Protein AF-A0A7J7J328-F1 (afdb_monomer)

Organism: Bugula neritina (NCBI:txid10212)

Radius of gyration: 27.62 Å; Cα contacts (8 Å, |Δi|>4): 144; chains: 1; bounding box: 45×69×71 Å

Sequence (223 aa):
MKFLGKAQKGEELPSSLQFLGHLPDVPPELMSAVKFDMSTLMAAFQLNALRSVLHVASELQTAQKKVNYETAWNNNLQGLVEAAKMYSVYLVAKFFVSALSASQWESRAKAVLTQVCEFYLVNNILDHSGTFLQNDVLNPSQASLLRTRRIELLAELRPNAVALVDAFDYPDRLLNSCLGRYDGNVYEALYEYAKSSSLNQHQVHPSFHKYVKPMRETLKSQL

Sol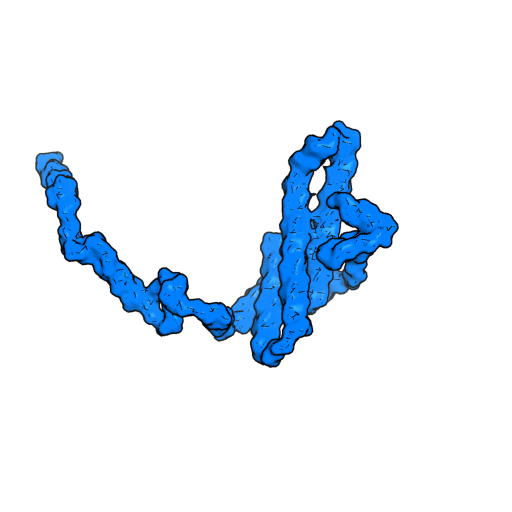vent-accessible surface area (backbone atoms only — not comparable to full-atom values): 12884 Å² total; per-residue (Å²): 108,75,66,54,60,36,24,77,69,72,48,93,58,60,86,91,50,40,63,69,61,42,82,73,88,69,61,77,47,77,81,69,58,93,65,88,48,72,68,58,53,50,49,43,37,52,50,35,22,41,43,40,45,53,50,43,50,53,52,40,58,57,35,44,76,77,38,58,64,67,60,21,48,62,77,39,42,68,49,53,51,51,22,52,49,41,40,50,53,33,50,54,52,51,51,51,57,46,53,65,68,73,48,94,60,57,72,68,61,43,53,55,52,48,52,51,49,51,42,52,52,48,48,52,49,62,79,43,35,69,57,31,42,75,56,72,58,45,52,73,70,54,54,50,52,45,52,53,48,49,55,52,46,49,62,69,43,56,83,46,51,62,62,63,59,54,71,68,70,73,51,57,82,78,65,69,40,49,83,70,34,87,85,66,62,31,68,63,41,45,50,54,55,56,57,69,36,79,75,59,77,39,101,69,53,71,61,42,71,72,51,52,48,55,52,54,52,56,57,60,76,75,110

Mean predicted aligned error: 7.47 Å

pLDDT: mean 89.17, std 10.77, range [44.94, 97.94]

Foldseek 3Di:
DVVLVCLVVVHDDDPLCVLSNDLPPQPCCLVVDPDDDLVNLLSLLSLLLNLLVVVLVVQLVVLCVPDPNVVSCVVSVVSVVVSVVSSVLSVVLVVLVVVLVVDDDDPVVSVLSVLVSLLSSLVVCLVPVVSSVVSVSDDPVVNVVSVVVNVVSCVVNVVCVLVVVCVVVDACVRVVALCPHPVNPNPVSVVVVVCPDPQNPDPDDPVCVVPVVVVVVVVVVVD

InterPro domains:
  IPR002655 Acyl-CoA oxidase, C-terminal [PF01756] (37-216)
  IPR012258 Acyl-CoA oxidase [PTHR10909] (8-215)
  IPR036250 Acyl-CoA dehydrogenase-like, C-terminal [SSF47203] (36-216)

Secondary structure (DSSP, 8-state):
-HHHHHHHTT----TTTGGGT------GGGGT-SS--HHHHHHHHHHHHHHHHHHHHHHHHHHHTTS-HHHHHHHTHHHHHHHHHHHHHHHHHHHHHHHHHHS---HHHHHHHHHHHHHHHHHHHHHTHHHHHHTTS--HHHHHHHHHHHHHHHHHHGGGHHHHHHTT---HHHH--STT-TT--HHHHHHHHHHTSGGGGSSS-HHIIIIIHHHHHHHHHT-

Structure (mmCIF, N/CA/C/O backbone):
data_AF-A0A7J7J328-F1
#
_entry.id   AF-A0A7J7J328-F1
#
loop_
_atom_site.group_PDB
_atom_site.id
_atom_site.type_symbol
_atom_site.label_atom_id
_atom_site.label_alt_id
_atom_site.label_comp_id
_atom_site.label_asym_id
_atom_site.label_entity_id
_atom_site.label_seq_id
_atom_site.pdbx_PDB_ins_code
_atom_site.Cartn_x
_atom_site.Cartn_y
_atom_site.Cartn_z
_atom_site.occupancy
_atom_site.B_iso_or_equiv
_atom_site.auth_seq_id
_atom_site.auth_comp_id
_atom_site.auth_asym_id
_atom_site.auth_atom_id
_atom_site.pdbx_PDB_model_num
ATOM 1 N N . MET A 1 1 ? -22.528 2.832 13.749 1.00 66.50 1 MET A N 1
ATOM 2 C CA . MET A 1 1 ? -23.225 3.197 15.007 1.00 66.50 1 MET A CA 1
ATOM 3 C C . MET A 1 1 ? -24.269 2.179 15.464 1.00 66.50 1 MET A C 1
ATOM 5 O O . MET A 1 1 ? -24.103 1.658 16.554 1.00 66.50 1 MET A O 1
ATOM 9 N N . LYS A 1 2 ? -25.290 1.814 14.667 1.00 76.12 2 LYS A N 1
ATOM 10 C CA . LYS A 1 2 ? -26.302 0.810 15.089 1.00 76.12 2 LYS A CA 1
ATOM 11 C C . LYS A 1 2 ? -25.691 -0.529 15.543 1.00 76.12 2 LYS A C 1
ATOM 13 O O . LYS A 1 2 ? -26.029 -1.017 16.612 1.00 76.12 2 LYS A O 1
ATOM 18 N N . PHE A 1 3 ? -24.743 -1.074 14.777 1.00 78.81 3 PHE A N 1
ATOM 19 C CA . PHE A 1 3 ? -24.048 -2.321 15.128 1.00 78.81 3 PHE A CA 1
ATOM 20 C C . PHE A 1 3 ? -23.095 -2.198 16.320 1.00 78.81 3 PHE A C 1
ATOM 22 O O . PHE A 1 3 ? -22.895 -3.179 17.016 1.00 78.81 3 PHE A O 1
ATOM 29 N N . LEU A 1 4 ? -22.568 -1.004 16.607 1.00 76.12 4 LEU A N 1
ATOM 30 C CA . LEU A 1 4 ? -21.783 -0.774 17.822 1.00 76.12 4 LEU A CA 1
ATOM 31 C C . LEU A 1 4 ? -22.676 -0.891 19.066 1.00 76.12 4 LEU A C 1
ATOM 33 O O . LEU A 1 4 ? -22.307 -1.541 20.035 1.00 76.12 4 LEU A O 1
ATOM 37 N N . GLY A 1 5 ? -23.891 -0.336 19.003 1.00 75.94 5 GLY A N 1
ATOM 38 C CA . GLY A 1 5 ? -24.879 -0.499 20.071 1.00 75.94 5 GLY A CA 1
ATOM 39 C C . GLY A 1 5 ? -25.337 -1.951 20.253 1.00 75.94 5 GLY A C 1
ATOM 40 O O . GLY A 1 5 ? -25.623 -2.353 21.372 1.00 75.94 5 GLY A O 1
ATOM 41 N N . LYS A 1 6 ? -25.375 -2.748 19.176 1.00 80.12 6 LYS A N 1
ATOM 42 C CA . LYS A 1 6 ? -25.622 -4.200 19.245 1.00 80.12 6 LYS A CA 1
ATOM 43 C C . LYS A 1 6 ? -24.445 -4.963 19.857 1.00 80.12 6 LYS A C 1
ATOM 45 O O . LYS A 1 6 ? -24.654 -5.802 20.724 1.00 80.12 6 LYS A O 1
ATOM 50 N N . ALA A 1 7 ? -23.219 -4.607 19.468 1.00 80.12 7 ALA A N 1
ATOM 51 C CA . ALA A 1 7 ? -21.987 -5.168 20.018 1.00 80.12 7 ALA A CA 1
ATOM 52 C C . ALA A 1 7 ? -21.908 -4.978 21.541 1.00 80.12 7 ALA A C 1
ATOM 54 O O . ALA A 1 7 ? -21.656 -5.925 22.275 1.00 80.12 7 ALA A O 1
ATOM 55 N N . GLN A 1 8 ? -22.210 -3.767 22.022 1.00 77.44 8 GLN A N 1
ATOM 56 C CA . GLN A 1 8 ? -22.236 -3.441 23.454 1.00 77.44 8 GLN A CA 1
ATOM 57 C C . GLN A 1 8 ? -23.297 -4.222 24.240 1.00 77.44 8 GLN A C 1
ATOM 59 O O . GLN A 1 8 ? -23.161 -4.396 25.446 1.00 77.44 8 GLN A O 1
ATOM 64 N N . LYS A 1 9 ? -24.352 -4.692 23.566 1.00 79.12 9 LYS A N 1
ATOM 65 C CA . LYS A 1 9 ? -25.407 -5.528 24.149 1.00 79.12 9 LYS A CA 1
ATOM 66 C C . LYS A 1 9 ? -25.099 -7.027 24.075 1.00 79.12 9 LYS A C 1
ATOM 68 O O . LYS A 1 9 ? -25.917 -7.818 24.531 1.00 79.12 9 LYS A O 1
ATOM 73 N N . GLY A 1 10 ? -23.957 -7.418 23.503 1.00 75.94 10 GLY A N 1
ATOM 74 C CA . GLY A 1 10 ? -23.577 -8.820 23.323 1.00 75.94 10 GLY A CA 1
ATOM 75 C C . GLY A 1 10 ? -24.383 -9.557 22.249 1.00 75.94 10 GLY A C 1
ATOM 76 O O . GLY A 1 10 ? -24.406 -10.783 22.249 1.00 75.94 10 GLY A O 1
ATOM 77 N N . GLU A 1 11 ? -25.062 -8.839 21.347 1.00 81.75 11 GLU A N 1
ATOM 78 C CA . GLU A 1 11 ? -25.775 -9.457 20.223 1.00 81.75 11 GLU A CA 1
ATOM 79 C C . GLU A 1 11 ? -24.784 -9.998 19.178 1.00 81.75 11 GLU A C 1
ATOM 81 O O . GLU A 1 11 ? -23.733 -9.398 18.934 1.00 81.75 11 GLU A O 1
ATOM 86 N N . GLU A 1 12 ? -25.140 -11.097 18.502 1.00 79.00 12 GLU A N 1
ATOM 87 C CA . GLU A 1 12 ? -24.329 -11.636 17.408 1.00 79.00 12 GLU A CA 1
ATOM 88 C C . GLU A 1 12 ? -24.196 -10.629 16.256 1.00 79.00 12 GLU A C 1
ATOM 90 O O . GLU A 1 12 ? -25.168 -10.040 15.769 1.00 79.00 12 GLU A O 1
ATOM 95 N N . LEU A 1 13 ? -22.956 -10.442 15.802 1.00 82.81 13 LEU A N 1
ATOM 96 C CA . LEU A 1 13 ? -22.614 -9.546 14.705 1.00 82.81 13 LEU A CA 1
ATOM 97 C C . LEU A 1 13 ? -22.229 -10.341 13.453 1.00 82.81 13 LEU A C 1
ATOM 99 O O . LEU A 1 13 ? -21.633 -11.417 13.566 1.00 82.81 13 LEU A O 1
ATOM 103 N N . PRO A 1 14 ? -22.470 -9.784 12.250 1.00 82.81 14 PRO A N 1
ATOM 104 C CA . PRO A 1 14 ? -21.923 -10.331 11.013 1.00 82.81 14 PRO A CA 1
ATOM 105 C C . PRO A 1 14 ? -20.405 -10.526 11.105 1.00 82.81 14 PRO A C 1
ATOM 107 O O . PRO A 1 14 ? -19.716 -9.728 11.741 1.00 82.81 14 PRO A O 1
ATOM 110 N N . SER A 1 15 ? -19.862 -11.530 10.413 1.00 78.38 15 SER A N 1
ATOM 111 C CA . SER A 1 15 ? -18.432 -11.896 10.459 1.00 78.38 15 SER A CA 1
ATOM 112 C C . SER A 1 15 ? -17.464 -10.743 10.147 1.00 78.38 15 SER A C 1
ATOM 114 O O . SER A 1 15 ? -16.348 -10.685 10.670 1.00 78.38 15 SER A O 1
ATOM 116 N N . SER A 1 16 ? -17.893 -9.787 9.322 1.00 80.56 16 SER A N 1
ATOM 117 C CA . SER A 1 16 ? -17.140 -8.575 8.989 1.00 80.56 16 SER A CA 1
ATOM 118 C C . SER A 1 16 ? -17.094 -7.547 10.129 1.00 80.56 16 SER A C 1
ATOM 120 O O . SER A 1 16 ? -16.176 -6.730 10.169 1.00 80.56 16 SER A O 1
ATOM 122 N N . LEU A 1 17 ? -18.051 -7.589 11.061 1.00 81.88 17 LEU A N 1
ATOM 123 C CA . LEU A 1 17 ? -18.224 -6.650 12.176 1.00 81.88 17 LEU A CA 1
ATOM 124 C C . LEU A 1 17 ? -17.960 -7.275 13.552 1.00 81.88 17 LEU A C 1
ATOM 126 O O . LEU A 1 17 ? -18.016 -6.562 14.550 1.00 81.88 17 LEU A O 1
ATOM 130 N N . GLN A 1 18 ? -17.625 -8.566 13.621 1.00 81.31 18 GLN A N 1
ATOM 131 C CA . GLN A 1 18 ? -17.284 -9.254 14.876 1.00 81.31 18 GLN A CA 1
ATOM 132 C C . GLN A 1 18 ? -16.159 -8.560 15.659 1.00 81.31 18 GLN A C 1
ATOM 134 O O . GLN A 1 18 ? -16.161 -8.589 16.886 1.00 81.31 18 GLN A O 1
ATOM 139 N N . PHE A 1 19 ? -15.257 -7.851 14.971 1.00 80.25 19 PHE A N 1
ATOM 140 C CA . PHE A 1 19 ? -14.194 -7.069 15.608 1.00 80.25 19 PHE A CA 1
ATOM 141 C C . PHE A 1 19 ? -14.708 -5.961 16.549 1.00 80.25 19 PHE A C 1
ATOM 143 O O . PHE A 1 19 ? -13.955 -5.496 17.394 1.00 80.25 19 PHE A O 1
ATOM 150 N N . LEU A 1 20 ? -15.973 -5.535 16.417 1.00 80.12 20 LEU A N 1
ATOM 151 C CA . LEU A 1 20 ? -16.598 -4.550 17.307 1.00 80.12 20 LEU A CA 1
ATOM 152 C C . LEU A 1 20 ? -16.981 -5.130 18.672 1.00 80.12 20 LEU A C 1
ATOM 154 O O . LEU A 1 20 ? -17.111 -4.374 19.630 1.00 80.12 20 LEU A O 1
ATOM 158 N N . GLY A 1 21 ? -17.219 -6.443 18.747 1.00 71.81 21 GLY A N 1
ATOM 159 C CA . GLY A 1 21 ? -17.659 -7.128 19.965 1.00 71.81 21 GLY A CA 1
ATOM 160 C C . GLY A 1 21 ? -16.526 -7.777 20.754 1.00 71.81 21 GLY A C 1
ATOM 161 O O 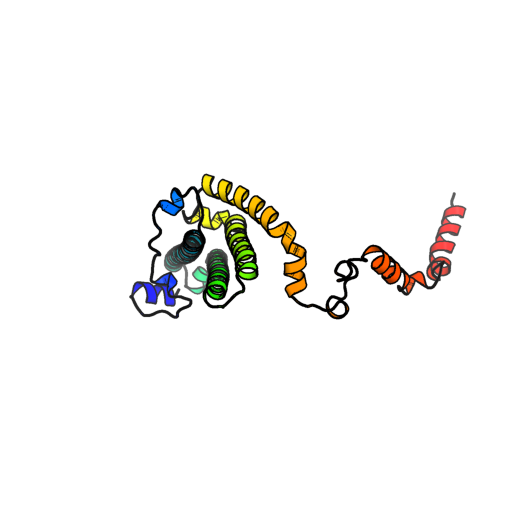. GLY A 1 21 ? -16.740 -8.200 21.886 1.00 71.81 21 GLY A O 1
ATOM 162 N N . HIS A 1 22 ? -15.331 -7.883 20.176 1.00 69.62 22 HIS A N 1
ATOM 163 C CA . HIS A 1 22 ? -14.149 -8.428 20.836 1.00 69.62 22 HIS A CA 1
ATOM 164 C C . HIS A 1 22 ? -13.028 -7.403 20.755 1.00 69.62 22 HIS A C 1
ATOM 166 O O . HIS A 1 22 ? -12.493 -7.135 19.676 1.00 69.62 22 HIS A O 1
ATOM 172 N N . LEU A 1 23 ? -12.662 -6.851 21.913 1.00 65.19 23 LEU A N 1
ATOM 173 C CA . LEU A 1 23 ? -11.341 -6.265 22.069 1.00 65.19 23 LEU A CA 1
ATOM 174 C C . LEU A 1 23 ? -10.357 -7.415 21.853 1.00 65.19 23 LEU A C 1
ATOM 176 O O . LEU A 1 23 ? -10.455 -8.405 22.580 1.00 65.19 23 LEU A O 1
ATOM 180 N N . PRO A 1 24 ? -9.478 -7.354 20.840 1.00 62.62 24 PRO A N 1
ATOM 181 C CA . PRO A 1 24 ? -8.408 -8.329 20.776 1.00 62.62 24 PRO A CA 1
ATOM 182 C C . PRO A 1 24 ? -7.664 -8.268 22.114 1.00 62.62 24 PRO A C 1
ATOM 184 O O . PRO A 1 24 ? -7.402 -7.166 22.606 1.00 62.62 24 PRO A O 1
ATOM 187 N N . ASP A 1 25 ? -7.366 -9.428 22.705 1.00 57.12 25 ASP A N 1
ATOM 188 C CA . ASP A 1 25 ? -6.366 -9.531 23.767 1.00 57.12 25 ASP A CA 1
ATOM 189 C C . ASP A 1 25 ? -5.054 -9.092 23.131 1.00 57.12 25 ASP A C 1
ATOM 191 O O . ASP A 1 25 ? -4.328 -9.883 22.535 1.00 57.12 25 ASP A O 1
ATOM 195 N N . VAL A 1 26 ? -4.818 -7.784 23.121 1.00 53.97 26 VAL A N 1
ATOM 196 C CA . VAL A 1 26 ? -3.575 -7.226 22.626 1.00 53.97 26 VAL A CA 1
ATOM 197 C C . VAL A 1 26 ? -2.605 -7.418 23.770 1.00 53.97 26 VAL A C 1
ATOM 199 O O . VAL A 1 26 ? -2.750 -6.732 24.790 1.00 53.97 26 VAL A O 1
ATOM 202 N N . PRO A 1 27 ? -1.649 -8.358 23.664 1.00 49.72 27 PRO A N 1
ATOM 203 C CA . PRO A 1 27 ? -0.622 -8.440 24.672 1.00 49.72 27 PRO A CA 1
ATOM 204 C C . PRO A 1 27 ? 0.046 -7.060 24.755 1.00 49.72 27 PRO A C 1
ATOM 206 O O . PRO A 1 27 ? 0.249 -6.404 23.723 1.00 49.72 27 PRO A O 1
ATOM 209 N N . PRO A 1 28 ? 0.429 -6.599 25.958 1.00 50.38 28 PRO A N 1
ATOM 210 C CA . PRO A 1 28 ? 1.212 -5.370 26.119 1.00 50.38 28 PRO A CA 1
ATOM 211 C C . PRO A 1 28 ? 2.509 -5.383 25.282 1.00 50.38 28 PRO A C 1
ATOM 213 O O . PRO A 1 28 ? 3.159 -4.359 25.116 1.00 50.38 28 PRO A O 1
ATOM 216 N N . GLU A 1 29 ? 2.856 -6.532 24.707 1.00 44.94 29 GLU A N 1
ATOM 217 C CA . GLU A 1 29 ? 3.982 -6.820 23.829 1.00 44.94 29 GLU A CA 1
ATOM 218 C C . GLU A 1 29 ? 3.961 -6.097 22.486 1.00 44.94 29 GLU A C 1
ATOM 220 O O . GLU A 1 29 ? 5.034 -5.887 21.926 1.00 44.94 29 GLU A O 1
ATOM 225 N N . LEU A 1 30 ? 2.817 -5.590 22.003 1.00 52.59 30 LEU A N 1
ATOM 226 C CA . LEU A 1 30 ? 2.875 -4.654 20.875 1.00 52.59 30 LEU A CA 1
ATOM 227 C C . LEU A 1 30 ? 3.706 -3.427 21.239 1.00 52.59 30 LEU A C 1
ATOM 229 O O . LEU A 1 30 ? 4.269 -2.840 20.334 1.00 52.59 30 LEU A O 1
ATOM 233 N N . MET A 1 31 ? 3.843 -3.098 22.536 1.00 48.34 31 MET A N 1
ATOM 234 C CA . MET A 1 31 ? 4.661 -2.014 23.093 1.00 48.34 31 MET A CA 1
ATOM 235 C C . MET A 1 31 ? 6.132 -2.394 23.370 1.00 48.34 31 MET A C 1
ATOM 237 O O . MET A 1 31 ? 6.938 -1.494 23.605 1.00 48.34 31 MET A O 1
ATOM 241 N N . SER A 1 32 ? 6.514 -3.679 23.314 1.00 47.44 32 SER A N 1
ATOM 242 C CA . SER A 1 32 ? 7.865 -4.160 23.677 1.00 47.44 32 SER A CA 1
ATOM 243 C C . SER A 1 32 ? 8.534 -5.097 22.660 1.00 47.44 32 SER A C 1
ATOM 245 O O . SER A 1 32 ? 9.725 -5.386 22.796 1.00 47.44 32 SER A O 1
ATOM 247 N N . ALA A 1 33 ? 7.816 -5.568 21.638 1.00 52.97 33 ALA A N 1
ATOM 248 C CA . ALA A 1 33 ? 8.337 -6.549 20.699 1.00 52.97 33 ALA A CA 1
ATOM 249 C C . ALA A 1 33 ? 9.429 -5.960 19.790 1.00 52.97 33 ALA A C 1
ATOM 251 O O . ALA A 1 33 ? 9.220 -5.007 19.040 1.00 52.97 33 ALA A O 1
ATOM 252 N N . VAL A 1 34 ? 10.602 -6.597 19.825 1.00 54.25 34 VAL A N 1
ATOM 253 C CA . VAL A 1 34 ? 11.750 -6.341 18.935 1.00 54.25 34 VAL A CA 1
ATOM 254 C C . VAL A 1 34 ? 11.484 -6.868 17.513 1.00 54.25 34 VAL A C 1
ATOM 256 O O . VAL A 1 34 ? 12.173 -6.491 16.568 1.00 54.25 34 VAL A O 1
ATOM 259 N N . LYS A 1 35 ? 10.470 -7.728 17.340 1.00 64.38 35 LYS A N 1
ATOM 260 C CA . LYS A 1 35 ? 10.116 -8.374 16.073 1.00 64.38 35 LYS A CA 1
ATOM 261 C C . LYS A 1 35 ? 8.604 -8.323 15.856 1.00 64.38 35 LYS A C 1
ATOM 263 O O . LYS A 1 35 ? 7.850 -8.759 16.718 1.00 64.38 35 LYS A O 1
ATOM 268 N N . PHE A 1 36 ? 8.177 -7.815 14.703 1.00 73.81 36 PHE A N 1
ATOM 269 C CA . PHE A 1 36 ? 6.767 -7.762 14.317 1.00 73.81 36 PHE A CA 1
ATOM 270 C C . PHE A 1 36 ? 6.400 -9.037 13.560 1.00 73.81 36 PHE A C 1
ATOM 272 O O . PHE A 1 36 ? 6.903 -9.267 12.463 1.00 73.81 36 PHE A O 1
ATOM 279 N N . ASP A 1 37 ? 5.553 -9.880 14.145 1.00 83.38 37 ASP A N 1
ATOM 280 C CA . ASP A 1 37 ? 4.963 -11.010 13.431 1.00 83.38 37 ASP A CA 1
ATOM 281 C C . ASP A 1 37 ? 3.624 -10.620 12.774 1.00 83.38 37 ASP A C 1
ATOM 283 O O . ASP A 1 37 ? 3.014 -9.589 13.077 1.00 83.38 37 ASP A O 1
ATOM 287 N N . MET A 1 38 ? 3.166 -11.450 11.834 1.00 85.81 38 MET A N 1
ATOM 288 C CA . MET A 1 38 ? 1.936 -11.203 11.073 1.00 85.81 38 MET A CA 1
ATOM 289 C C . MET A 1 38 ? 0.706 -11.084 11.989 1.00 85.81 38 MET A C 1
ATOM 291 O O . MET A 1 38 ? -0.165 -10.247 11.757 1.00 85.81 38 MET A O 1
ATOM 295 N N . SER A 1 39 ? 0.640 -11.897 13.048 1.00 86.38 39 SER A N 1
ATOM 296 C CA . SER A 1 39 ? -0.434 -11.873 14.049 1.00 86.38 39 SER A CA 1
ATOM 297 C C . SER A 1 39 ? -0.494 -10.547 14.802 1.00 86.38 39 SER A C 1
ATOM 299 O O . SER A 1 39 ? -1.573 -9.978 14.959 1.00 86.38 39 SER A O 1
ATOM 301 N N . THR A 1 40 ? 0.658 -10.025 15.210 1.00 86.69 40 THR A N 1
ATOM 302 C CA . THR A 1 40 ? 0.804 -8.766 15.939 1.00 86.69 40 THR A CA 1
ATOM 303 C C . THR A 1 40 ? 0.428 -7.588 15.051 1.00 86.69 40 THR A C 1
ATOM 305 O O . THR A 1 40 ? -0.342 -6.722 15.466 1.00 86.69 40 THR A O 1
ATOM 308 N N . LEU A 1 41 ? 0.892 -7.575 13.796 1.00 90.00 41 LEU A N 1
ATOM 309 C CA . LEU A 1 41 ? 0.492 -6.555 12.823 1.00 90.00 41 LEU A CA 1
ATOM 310 C C . LEU A 1 41 ? -1.029 -6.572 12.610 1.00 90.00 41 LEU A C 1
ATOM 312 O O . LEU A 1 41 ? -1.672 -5.526 12.677 1.00 90.00 41 LEU A O 1
ATOM 316 N N . MET A 1 42 ? -1.631 -7.750 12.435 1.00 90.75 42 MET A N 1
ATOM 317 C CA . MET A 1 42 ? -3.084 -7.877 12.285 1.00 90.75 42 MET A CA 1
ATOM 318 C C . MET A 1 42 ? -3.864 -7.418 13.521 1.00 90.75 42 MET A C 1
ATOM 320 O O . MET A 1 42 ? -4.886 -6.740 13.374 1.00 90.75 42 MET A O 1
ATOM 324 N N . ALA A 1 43 ? -3.379 -7.732 14.724 1.00 88.00 43 ALA A N 1
ATOM 325 C CA . ALA A 1 43 ? -3.967 -7.249 15.969 1.00 88.00 43 ALA A CA 1
ATOM 326 C C . ALA A 1 43 ? -3.908 -5.715 16.061 1.00 88.00 43 ALA A C 1
ATOM 328 O O . ALA A 1 43 ? -4.901 -5.093 16.445 1.00 88.00 43 ALA A O 1
ATOM 329 N N . ALA A 1 44 ? -2.806 -5.090 15.626 1.00 89.62 44 ALA A N 1
ATOM 330 C CA . ALA A 1 44 ? -2.697 -3.633 15.549 1.00 89.62 44 ALA A CA 1
ATOM 331 C C . ALA A 1 44 ? -3.735 -3.022 14.593 1.00 89.62 44 ALA A C 1
ATOM 333 O O . ALA A 1 44 ? -4.398 -2.052 14.960 1.00 89.62 44 ALA A O 1
ATOM 334 N N . PHE A 1 45 ? -3.942 -3.593 13.399 1.00 92.25 45 PHE A N 1
ATOM 335 C CA . PHE A 1 45 ? -4.991 -3.120 12.481 1.00 92.25 45 PHE A CA 1
ATOM 336 C C . PHE A 1 45 ? -6.389 -3.234 13.091 1.00 92.25 45 PHE A C 1
ATOM 338 O O . PHE A 1 45 ? -7.181 -2.294 12.993 1.00 92.25 45 PHE A O 1
ATOM 345 N N . GLN A 1 46 ? -6.691 -4.366 13.732 1.00 90.94 46 GLN A N 1
ATOM 346 C CA . GLN A 1 46 ? -7.982 -4.579 14.382 1.00 90.94 46 GLN A CA 1
ATOM 347 C C . GLN A 1 46 ? -8.212 -3.568 15.509 1.00 90.94 46 GLN A C 1
ATOM 349 O O . GLN A 1 46 ? -9.276 -2.950 15.575 1.00 90.94 46 GLN A O 1
ATOM 354 N N . LEU A 1 47 ? -7.212 -3.381 16.375 1.00 90.19 47 LEU A N 1
ATOM 355 C CA . LEU A 1 47 ? -7.287 -2.450 17.493 1.00 90.19 47 LEU A CA 1
ATOM 356 C C . LEU A 1 47 ? -7.420 -1.003 17.005 1.00 90.19 47 LEU A C 1
ATOM 358 O O . LEU A 1 47 ? -8.243 -0.264 17.540 1.00 90.19 47 LEU A O 1
ATOM 362 N N . ASN A 1 48 ? -6.675 -0.615 15.966 1.00 92.19 48 ASN A N 1
ATOM 363 C CA . ASN A 1 48 ? -6.762 0.718 15.373 1.00 92.19 48 ASN A CA 1
ATOM 364 C C . ASN A 1 48 ? -8.158 0.983 14.793 1.00 92.19 48 ASN A C 1
ATOM 366 O O . ASN A 1 48 ? -8.787 1.980 15.134 1.00 92.19 48 ASN A O 1
ATOM 370 N N . ALA A 1 49 ? -8.691 0.060 13.985 1.00 93.38 49 ALA A N 1
ATOM 371 C CA . ALA A 1 49 ? -10.033 0.192 13.423 1.00 93.38 49 ALA A CA 1
ATOM 372 C C . ALA A 1 49 ? -11.112 0.270 14.518 1.00 93.38 49 ALA A C 1
ATOM 374 O O . ALA A 1 4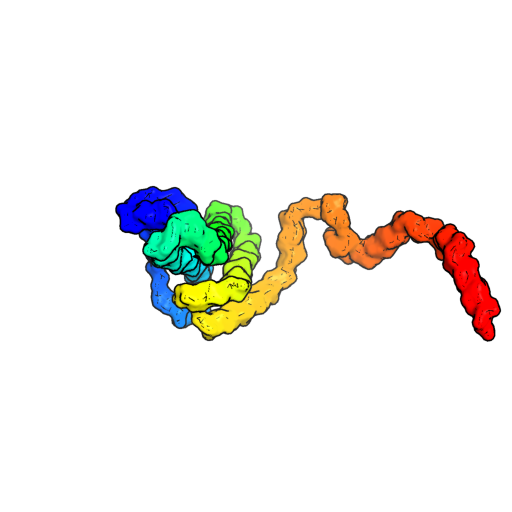9 ? -12.024 1.095 14.436 1.00 93.38 49 ALA A O 1
ATOM 375 N N . LEU A 1 50 ? -10.997 -0.554 15.564 1.00 91.69 50 LEU A N 1
ATOM 376 C CA . LEU A 1 50 ? -11.915 -0.540 16.700 1.00 91.69 50 LEU A CA 1
ATOM 377 C C . LEU A 1 50 ? -11.861 0.792 17.457 1.00 91.69 50 LEU A C 1
ATOM 379 O O . LEU A 1 50 ? -12.903 1.414 17.672 1.00 91.69 50 LEU A O 1
ATOM 383 N N . ARG A 1 51 ? -10.661 1.252 17.831 1.00 90.88 51 ARG A N 1
ATOM 384 C CA . ARG A 1 51 ? -10.466 2.511 18.565 1.00 90.88 51 ARG A CA 1
ATOM 385 C C . ARG A 1 51 ? -10.924 3.718 17.747 1.00 90.88 51 ARG A C 1
ATOM 387 O O . ARG A 1 51 ? -11.639 4.549 18.296 1.00 90.88 51 ARG A O 1
ATOM 394 N N . SER A 1 52 ? -10.670 3.756 16.436 1.00 93.00 52 SER A N 1
ATOM 395 C CA . SER A 1 52 ? -11.202 4.805 15.551 1.00 93.00 52 SER A CA 1
ATOM 396 C C . SER A 1 52 ? -12.733 4.844 15.536 1.00 93.00 52 SER A C 1
ATOM 398 O O . SER A 1 52 ? -13.325 5.920 15.616 1.00 93.00 52 SER A O 1
ATOM 400 N N . VAL A 1 53 ? -13.402 3.686 15.474 1.00 92.88 53 VAL A N 1
ATOM 401 C CA . VAL A 1 53 ? -14.874 3.630 15.518 1.00 92.88 53 VAL A CA 1
ATOM 402 C C . VAL A 1 53 ? -15.406 4.075 16.881 1.00 92.88 53 VAL A C 1
ATOM 404 O O . VAL A 1 53 ? -16.382 4.821 16.932 1.00 92.88 53 VAL A O 1
ATOM 407 N N . LEU A 1 54 ? -14.779 3.643 17.979 1.00 90.94 54 LEU A N 1
ATOM 408 C CA . LEU A 1 54 ? -15.165 4.027 19.341 1.00 90.94 54 LEU A CA 1
ATOM 409 C C . LEU A 1 54 ? -14.957 5.523 19.605 1.00 90.94 54 LEU A C 1
ATOM 411 O O . LEU A 1 54 ? -15.816 6.162 20.213 1.00 90.94 54 LEU A O 1
ATOM 415 N N . HIS A 1 55 ? -13.854 6.084 19.115 1.00 91.44 55 HIS A N 1
ATOM 416 C CA . HIS A 1 55 ? -13.537 7.499 19.249 1.00 91.44 55 HIS A CA 1
ATOM 417 C C . HIS A 1 55 ? -14.624 8.361 18.601 1.00 91.44 55 HIS A C 1
ATOM 419 O O . HIS A 1 55 ? -15.315 9.110 19.291 1.00 91.44 55 HIS A O 1
ATOM 425 N N . VAL A 1 56 ? -14.891 8.147 17.312 1.00 93.69 56 VAL A N 1
ATOM 426 C CA . VAL A 1 56 ? -15.910 8.902 16.565 1.00 93.69 56 VAL A CA 1
ATOM 427 C C . VAL A 1 56 ? -17.314 8.651 17.118 1.00 93.69 56 VAL A C 1
ATOM 429 O O . VAL A 1 56 ? -18.168 9.538 17.122 1.00 93.69 56 VAL A O 1
ATOM 432 N N . ALA A 1 57 ? -17.571 7.447 17.635 1.00 92.00 57 ALA A N 1
ATOM 433 C CA . ALA A 1 57 ? -18.822 7.141 18.311 1.00 92.00 57 ALA A CA 1
ATOM 434 C C . ALA A 1 57 ? -19.054 8.019 19.550 1.00 92.00 57 ALA A C 1
ATOM 436 O O . ALA A 1 57 ? -20.169 8.508 19.753 1.00 92.00 57 ALA A O 1
ATOM 437 N N . SER A 1 58 ? -18.006 8.236 20.349 1.00 91.62 58 SER A N 1
ATOM 438 C CA . SER A 1 58 ? -18.051 9.081 21.545 1.00 91.62 58 SER A CA 1
ATOM 439 C C . SER A 1 58 ? -18.235 10.567 21.206 1.00 91.62 58 SER A C 1
ATOM 441 O O . SER A 1 58 ? -19.035 11.261 21.848 1.00 91.62 58 SER A O 1
ATOM 443 N N . GLU A 1 59 ? -17.575 11.043 20.146 1.00 92.25 59 GLU A N 1
ATOM 444 C CA . GLU A 1 59 ? -17.715 12.416 19.654 1.00 92.25 59 GLU A CA 1
ATOM 445 C C . GLU A 1 59 ? -19.134 12.671 19.146 1.00 92.25 59 GLU A C 1
ATOM 447 O O . GLU A 1 59 ? -19.786 13.638 19.553 1.00 92.25 59 GLU A O 1
ATOM 452 N N . LEU A 1 60 ? -19.671 11.741 18.349 1.00 92.81 60 LEU A N 1
ATOM 453 C CA . LEU A 1 60 ? -21.030 11.829 17.832 1.00 92.81 60 LEU A CA 1
ATOM 454 C C . LEU A 1 60 ? -22.068 11.823 18.963 1.00 92.81 60 LEU A C 1
ATOM 456 O O . LEU A 1 60 ? -23.012 12.614 18.933 1.00 92.81 60 LEU A O 1
ATOM 460 N N . GLN A 1 61 ? -21.895 10.975 19.983 1.00 90.81 61 GLN A N 1
ATOM 461 C CA . GLN A 1 61 ? -22.786 10.943 21.147 1.00 90.81 61 GLN A CA 1
ATOM 462 C C . GLN A 1 61 ? -22.749 12.265 21.927 1.00 90.81 61 GLN A C 1
ATOM 464 O O . GLN A 1 61 ? -23.776 12.728 22.425 1.00 90.81 61 GLN A O 1
ATOM 469 N N . THR A 1 62 ? -21.579 12.896 22.021 1.00 92.88 62 THR A N 1
ATOM 470 C CA . THR A 1 62 ? -21.421 14.200 22.675 1.00 92.88 62 THR A CA 1
ATOM 471 C C . THR A 1 62 ? -22.053 15.321 21.851 1.00 92.88 62 THR A C 1
ATOM 473 O O . THR A 1 62 ? -22.728 16.187 22.409 1.00 92.88 62 THR A O 1
ATOM 476 N N . ALA A 1 63 ? -21.902 15.291 20.526 1.00 92.00 63 ALA A N 1
ATOM 477 C CA . ALA A 1 63 ? -22.501 16.265 19.618 1.00 92.00 63 ALA A CA 1
ATOM 478 C C . ALA A 1 63 ? -24.039 16.193 19.616 1.00 92.00 63 ALA A C 1
ATOM 480 O O . ALA A 1 63 ? -24.700 17.231 19.653 1.00 92.00 63 ALA A O 1
ATOM 481 N N . GLN A 1 64 ? -24.614 14.987 19.670 1.00 91.50 64 GLN A N 1
ATOM 482 C CA . GLN A 1 64 ? -26.068 14.773 19.733 1.00 91.50 64 GLN A CA 1
ATOM 483 C C . GLN A 1 64 ? -26.732 15.354 20.990 1.00 91.50 64 GLN A C 1
ATOM 485 O O . GLN A 1 64 ? -27.934 15.598 20.987 1.00 91.50 64 GLN A O 1
ATOM 490 N N . LYS A 1 65 ? -25.972 15.607 22.065 1.00 93.50 65 LYS A N 1
ATOM 491 C CA . LYS A 1 65 ? -26.494 16.304 23.254 1.00 93.50 65 LYS A CA 1
ATOM 492 C C . LYS A 1 65 ? -26.713 17.801 23.013 1.00 93.50 65 LYS A C 1
ATOM 494 O O . LYS A 1 65 ? -27.422 18.431 23.788 1.00 93.50 65 LYS A O 1
ATOM 499 N N . LYS A 1 66 ? -26.068 18.378 21.992 1.00 93.12 66 LYS A N 1
ATOM 500 C CA . LYS A 1 66 ? -26.065 19.825 21.713 1.00 93.12 66 LYS A CA 1
ATOM 501 C C . LYS A 1 66 ? -26.896 20.196 20.490 1.00 93.12 66 LYS A C 1
ATOM 503 O O . LYS A 1 66 ? -27.491 21.267 20.466 1.00 93.12 66 LYS A O 1
ATOM 508 N N . VAL A 1 67 ? -26.904 19.342 19.469 1.00 94.75 67 VAL A N 1
ATOM 509 C CA . VAL A 1 67 ? -27.593 19.580 18.195 1.00 94.75 67 VAL A CA 1
ATOM 510 C C . VAL A 1 67 ? -28.386 18.346 17.771 1.00 94.75 67 VAL A C 1
ATOM 512 O O . VAL A 1 67 ? -28.179 17.253 18.295 1.00 94.75 67 VAL A O 1
ATOM 515 N N . ASN A 1 68 ? -29.298 18.514 16.810 1.00 94.06 68 ASN A N 1
ATOM 516 C CA . ASN A 1 68 ? -30.059 17.393 16.259 1.00 94.06 68 ASN A CA 1
ATOM 517 C C . ASN A 1 68 ? -29.140 16.343 15.594 1.00 94.06 68 ASN A C 1
ATOM 519 O O . ASN A 1 68 ? -27.978 16.606 15.274 1.00 94.06 68 ASN A O 1
ATOM 523 N N . TYR A 1 69 ? -29.675 15.138 15.380 1.00 90.12 69 TYR A N 1
ATOM 524 C CA . TYR A 1 69 ? -28.912 14.001 14.856 1.00 90.12 69 TYR A CA 1
ATOM 525 C C . TYR A 1 69 ? -28.205 14.305 13.528 1.00 90.12 69 TYR A C 1
ATOM 527 O O . TYR A 1 69 ? -27.025 13.998 13.385 1.00 90.12 69 TYR A O 1
ATOM 535 N N . GLU A 1 70 ? -28.905 14.923 12.577 1.00 92.94 70 GLU A N 1
ATOM 536 C CA . GLU A 1 70 ? -28.380 15.195 11.235 1.00 92.94 70 GLU A CA 1
ATOM 537 C C . GLU A 1 70 ? -27.234 16.209 11.262 1.00 92.94 70 GLU A C 1
ATOM 539 O O . GLU A 1 70 ? -26.197 15.992 10.637 1.00 92.94 70 GLU A O 1
ATOM 544 N N . THR A 1 71 ? -27.365 17.277 12.053 1.00 93.81 71 THR A N 1
ATOM 545 C CA . THR A 1 71 ? -26.294 18.271 12.206 1.00 93.81 71 THR A CA 1
ATOM 546 C C . THR A 1 71 ? -25.108 17.675 12.959 1.00 93.81 71 THR A C 1
ATOM 548 O O . THR A 1 71 ? -23.967 17.883 12.559 1.00 93.81 71 THR A O 1
ATOM 551 N N . ALA A 1 72 ? -25.351 16.882 14.012 1.00 93.31 72 ALA A N 1
ATOM 552 C CA . ALA A 1 72 ? -24.286 16.172 14.720 1.00 93.31 72 ALA A CA 1
ATOM 553 C C . ALA A 1 72 ? -23.527 15.233 13.775 1.00 93.31 72 ALA A C 1
ATOM 555 O O . ALA A 1 72 ? -22.299 15.210 13.792 1.00 93.31 72 ALA A O 1
ATOM 556 N N . TRP A 1 73 ? -24.247 14.490 12.933 1.00 93.31 73 TRP A N 1
ATOM 557 C CA . TRP A 1 73 ? -23.657 13.607 11.934 1.00 93.31 73 TRP A CA 1
ATOM 558 C C . TRP A 1 73 ? -22.792 14.384 10.942 1.00 93.31 73 TRP A C 1
ATOM 560 O O . TRP A 1 73 ? -21.620 14.053 10.774 1.00 93.31 73 TRP A O 1
ATOM 570 N N . ASN A 1 74 ? -23.336 15.457 10.362 1.00 94.56 74 ASN A N 1
ATOM 571 C CA . ASN A 1 74 ? -22.636 16.298 9.392 1.00 94.56 74 ASN A CA 1
ATOM 572 C C . ASN A 1 74 ? -21.366 16.932 9.975 1.00 94.56 74 ASN A C 1
ATOM 574 O O . ASN A 1 74 ? -20.315 16.900 9.340 1.00 94.56 74 ASN A O 1
ATOM 578 N N . ASN A 1 75 ? -21.428 17.421 11.214 1.00 93.25 75 ASN A N 1
ATOM 579 C CA . ASN A 1 75 ? -20.277 18.017 11.894 1.00 93.25 75 ASN A CA 1
ATOM 580 C C . ASN A 1 75 ? -19.158 17.005 12.195 1.00 93.25 75 ASN A C 1
ATOM 582 O O . ASN A 1 75 ? -18.008 17.403 12.340 1.00 93.25 75 ASN A O 1
ATOM 586 N N . ASN A 1 76 ? -19.478 15.709 12.282 1.00 94.31 76 ASN A N 1
ATOM 587 C CA . ASN A 1 76 ? -18.518 14.638 12.569 1.00 94.31 76 ASN A CA 1
ATOM 588 C C . ASN A 1 76 ? -18.162 13.809 11.318 1.00 94.31 76 ASN A C 1
ATOM 590 O O . ASN A 1 76 ? -17.538 12.752 11.436 1.00 94.31 76 ASN A O 1
ATOM 594 N N . LEU A 1 77 ? -18.536 14.261 10.112 1.00 94.81 77 LEU A N 1
ATOM 595 C CA . LEU A 1 77 ? -18.303 13.514 8.868 1.00 94.81 77 LEU A CA 1
ATOM 596 C C . LEU A 1 77 ? -16.832 13.176 8.641 1.00 94.81 77 LEU A C 1
ATOM 598 O O . LE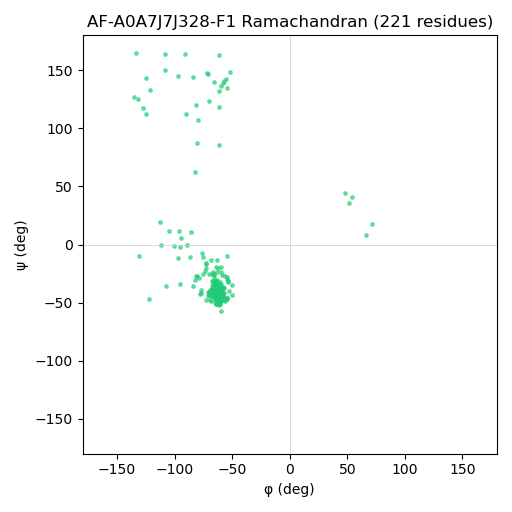U A 1 77 ? -16.532 12.078 8.185 1.00 94.81 77 LEU A O 1
ATOM 602 N N . GLN A 1 78 ? -15.917 14.081 8.988 1.00 94.69 78 GLN A N 1
ATOM 603 C CA . GLN A 1 78 ? -14.486 13.836 8.832 1.00 94.69 78 GLN A CA 1
ATOM 604 C C . GLN A 1 78 ? -14.025 12.623 9.655 1.00 94.69 78 GLN A C 1
ATOM 606 O O . GLN A 1 78 ? -13.396 11.720 9.108 1.00 94.69 78 GLN A O 1
ATOM 611 N N . GLY A 1 79 ? -14.398 12.560 10.939 1.00 93.56 79 GLY A N 1
ATOM 612 C CA . GLY A 1 79 ? -14.096 11.412 11.795 1.00 93.56 79 GLY A CA 1
ATOM 613 C C . GLY A 1 79 ? -14.765 10.133 11.290 1.00 93.56 79 GLY A C 1
ATOM 614 O O . GLY A 1 79 ? -14.130 9.084 11.209 1.00 93.56 79 GLY A O 1
ATOM 615 N N . LEU A 1 80 ? -16.028 10.218 10.861 1.00 94.31 80 LEU A N 1
ATOM 616 C CA . LEU A 1 80 ? -16.762 9.074 10.309 1.00 94.31 80 LEU A CA 1
ATOM 617 C C . LEU A 1 80 ? -16.086 8.492 9.059 1.00 94.31 80 LEU A C 1
ATOM 619 O O . LEU A 1 80 ? -15.988 7.271 8.933 1.00 94.31 80 LEU A O 1
ATOM 623 N N . VAL A 1 81 ? -15.604 9.351 8.158 1.00 96.06 81 VAL A N 1
ATOM 624 C CA . VAL A 1 81 ? -14.862 8.944 6.957 1.00 96.06 81 VAL A CA 1
ATOM 625 C C . VAL A 1 81 ? -13.526 8.307 7.335 1.00 96.06 81 VAL A C 1
ATOM 627 O O . VAL A 1 81 ? -13.187 7.258 6.790 1.00 96.06 81 VAL A O 1
ATOM 630 N N . GLU A 1 82 ? -12.801 8.873 8.301 1.00 94.38 82 GLU A N 1
ATOM 631 C CA . GLU A 1 82 ? -11.527 8.311 8.756 1.00 94.38 82 GLU A CA 1
ATOM 632 C C . GLU A 1 82 ? -11.712 6.930 9.406 1.00 94.38 82 GLU A C 1
ATOM 634 O O . GLU A 1 82 ? -11.011 5.978 9.064 1.00 94.38 82 GLU A O 1
ATOM 639 N N . ALA A 1 83 ? -12.719 6.764 10.269 1.00 94.12 83 ALA A N 1
ATOM 640 C CA . ALA A 1 83 ? -13.048 5.468 10.860 1.00 94.12 83 ALA A CA 1
ATOM 641 C C . ALA A 1 83 ? -13.466 4.435 9.796 1.00 94.12 83 ALA A C 1
ATOM 643 O O . ALA A 1 83 ? -13.054 3.274 9.863 1.00 94.12 83 ALA A O 1
ATOM 644 N N . ALA A 1 84 ? -14.238 4.847 8.784 1.00 94.94 84 ALA A N 1
ATOM 645 C CA . ALA A 1 84 ? -14.599 3.983 7.660 1.00 94.94 84 ALA A CA 1
ATOM 646 C C . ALA A 1 84 ? -13.371 3.566 6.834 1.00 94.94 84 ALA A C 1
ATOM 648 O O . ALA A 1 84 ? -13.265 2.407 6.418 1.00 94.94 84 ALA A O 1
ATOM 649 N N . LYS A 1 85 ? -12.414 4.479 6.638 1.00 95.50 85 LYS A N 1
ATOM 650 C CA . LYS A 1 85 ? -11.144 4.200 5.965 1.00 95.50 85 LYS A CA 1
ATOM 651 C C . LYS A 1 85 ? -10.305 3.199 6.758 1.00 95.50 85 LYS A C 1
ATOM 653 O O . LYS A 1 85 ? -9.894 2.193 6.186 1.00 95.50 85 LYS A O 1
ATOM 658 N N . MET A 1 86 ? -10.114 3.409 8.063 1.00 94.12 86 MET A N 1
ATOM 659 C CA . MET A 1 86 ? -9.346 2.486 8.914 1.00 94.12 86 MET A CA 1
ATOM 660 C C . MET A 1 86 ? -9.960 1.084 8.942 1.00 94.12 86 MET A C 1
ATOM 662 O O . MET A 1 86 ? -9.244 0.089 8.834 1.00 94.12 86 MET A O 1
ATOM 666 N N . TYR A 1 87 ? -11.291 0.995 8.998 1.00 93.94 87 TYR A N 1
ATOM 667 C CA . TYR A 1 87 ? -11.993 -0.279 8.878 1.00 93.94 87 TYR A CA 1
ATOM 668 C C . TYR A 1 87 ? -11.772 -0.951 7.514 1.00 93.94 87 TYR A C 1
ATOM 670 O O . TYR A 1 87 ? -11.517 -2.153 7.453 1.00 93.94 87 TYR A O 1
ATOM 678 N N . SER A 1 88 ? -11.824 -0.184 6.422 1.00 94.94 88 SER A N 1
ATOM 679 C CA . SER A 1 88 ? -11.605 -0.707 5.068 1.00 94.94 88 SER A CA 1
ATOM 680 C C . SER A 1 88 ? -10.190 -1.262 4.896 1.00 94.94 88 SER A C 1
ATOM 682 O O . SER A 1 88 ? -10.022 -2.357 4.366 1.00 94.94 88 SER A O 1
ATOM 684 N N . VAL A 1 89 ? -9.175 -0.554 5.401 1.00 94.44 89 VAL A N 1
ATOM 685 C CA . VAL A 1 89 ? -7.782 -1.024 5.372 1.00 94.44 89 VAL A CA 1
ATOM 686 C C . VAL A 1 89 ? -7.619 -2.304 6.203 1.00 94.44 89 VAL A C 1
ATOM 688 O O . VAL A 1 89 ? -7.019 -3.268 5.727 1.00 94.44 89 VAL A O 1
ATOM 691 N N . TYR A 1 90 ? -8.215 -2.368 7.400 1.00 94.44 90 TYR A N 1
ATOM 692 C CA . TYR A 1 90 ? -8.240 -3.595 8.206 1.00 94.44 90 TYR A CA 1
ATOM 693 C C . TYR A 1 90 ? -8.891 -4.772 7.463 1.00 94.44 90 TYR A C 1
ATOM 695 O O . TYR A 1 90 ? -8.377 -5.889 7.515 1.00 94.44 90 TYR A O 1
ATOM 703 N N . LEU A 1 91 ? -10.001 -4.545 6.753 1.00 94.25 91 LEU A N 1
ATOM 704 C CA . LEU A 1 91 ? -10.661 -5.598 5.982 1.00 94.25 91 LEU A CA 1
ATOM 705 C C . LEU A 1 91 ? -9.761 -6.160 4.881 1.00 94.25 91 LEU A C 1
ATOM 707 O O . LEU A 1 91 ? -9.662 -7.380 4.755 1.00 94.25 91 LEU A O 1
ATOM 711 N N . VAL A 1 92 ? -9.089 -5.299 4.111 1.00 95.69 92 VAL A N 1
ATOM 712 C CA . VAL A 1 92 ? -8.161 -5.751 3.062 1.00 95.69 92 VAL A CA 1
ATOM 713 C C . VAL A 1 92 ? -7.015 -6.556 3.676 1.00 95.69 92 VAL A C 1
ATOM 715 O O . VAL A 1 92 ? -6.735 -7.659 3.209 1.00 95.69 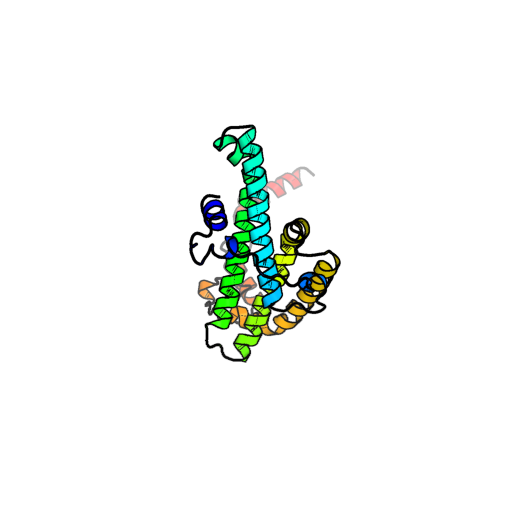92 VAL A O 1
ATOM 718 N N . ALA A 1 93 ? -6.425 -6.070 4.772 1.00 94.88 93 ALA A N 1
ATOM 719 C CA . ALA A 1 93 ? -5.399 -6.788 5.527 1.00 94.88 93 ALA A CA 1
ATOM 720 C C . ALA A 1 93 ? -5.882 -8.177 5.991 1.00 94.88 93 ALA A C 1
ATOM 722 O O . ALA A 1 93 ? -5.224 -9.190 5.746 1.00 94.88 93 ALA A O 1
ATOM 723 N N . LYS A 1 94 ? -7.079 -8.246 6.591 1.00 93.81 94 LYS A N 1
ATOM 724 C CA . LYS A 1 94 ? -7.701 -9.494 7.058 1.00 93.81 94 LYS A CA 1
ATOM 725 C C . LYS A 1 94 ? -7.902 -10.482 5.915 1.00 93.81 94 LYS A C 1
ATOM 727 O O . LYS A 1 94 ? -7.581 -11.662 6.074 1.00 93.81 94 LYS A O 1
ATOM 732 N N . PHE A 1 95 ? -8.430 -10.032 4.779 1.00 94.44 95 PHE A N 1
ATOM 733 C CA . PHE A 1 95 ? -8.657 -10.907 3.631 1.00 94.44 95 PHE A CA 1
ATOM 734 C C . PHE A 1 95 ? -7.355 -11.387 3.004 1.00 94.44 95 PHE A C 1
ATOM 736 O O . PHE A 1 95 ? -7.272 -12.561 2.652 1.00 94.44 95 PHE A O 1
ATOM 743 N N . PHE A 1 96 ? -6.328 -10.540 2.933 1.00 94.94 96 PHE A N 1
ATOM 744 C CA . PHE A 1 96 ? -5.024 -10.940 2.414 1.00 94.94 96 PHE A CA 1
ATOM 745 C C . PHE A 1 96 ? -4.411 -12.057 3.277 1.00 94.94 96 PHE A C 1
ATOM 747 O O . PHE A 1 96 ? -4.115 -13.143 2.774 1.00 94.94 96 PHE A O 1
ATOM 754 N N . VAL A 1 97 ? -4.331 -11.862 4.598 1.00 93.44 97 VAL A N 1
ATOM 755 C CA . VAL A 1 97 ? -3.809 -12.888 5.521 1.00 93.44 97 VAL A CA 1
ATOM 756 C C . VAL A 1 97 ? -4.646 -14.174 5.474 1.00 93.44 97 VAL A C 1
ATOM 758 O O . VAL A 1 97 ? -4.101 -15.283 5.483 1.00 93.44 97 VAL A O 1
ATOM 761 N N . SER A 1 98 ? -5.971 -14.044 5.357 1.00 92.94 98 SER A N 1
ATOM 762 C CA . SER A 1 98 ? -6.874 -15.195 5.233 1.00 92.94 98 SER A CA 1
ATOM 763 C C . SER A 1 98 ? -6.644 -15.967 3.931 1.00 92.94 98 SER A C 1
ATOM 765 O O . SER A 1 98 ? -6.571 -17.192 3.960 1.00 92.94 98 SER A O 1
ATOM 767 N N . ALA A 1 99 ? -6.464 -15.281 2.799 1.00 93.25 99 ALA A N 1
ATOM 768 C CA . ALA A 1 99 ? -6.204 -15.902 1.499 1.00 93.25 99 ALA A CA 1
ATOM 769 C C . ALA A 1 99 ? -4.857 -16.651 1.464 1.00 93.25 99 ALA A C 1
ATOM 771 O O . ALA A 1 99 ? -4.757 -17.737 0.881 1.00 93.25 99 ALA A O 1
ATOM 772 N N . LEU A 1 100 ? -3.834 -16.119 2.143 1.00 92.50 100 LEU A N 1
ATOM 773 C CA . LEU A 1 100 ? -2.543 -16.798 2.317 1.00 92.50 100 LEU A CA 1
ATOM 774 C C . LEU A 1 100 ? -2.641 -18.065 3.170 1.00 92.50 100 LEU A C 1
ATOM 776 O O . LEU A 1 100 ? -1.894 -19.021 2.948 1.00 92.50 100 LEU A O 1
ATOM 780 N N . SER A 1 101 ? -3.557 -18.070 4.137 1.00 88.81 101 SER A N 1
ATOM 781 C CA . SER A 1 101 ? -3.764 -19.193 5.055 1.00 88.81 101 SER A CA 1
ATOM 782 C C . SER A 1 101 ? -4.668 -20.279 4.466 1.00 88.81 101 SER A C 1
ATOM 784 O O . SER A 1 101 ? -4.432 -21.458 4.707 1.00 88.81 101 SER A O 1
ATOM 786 N N . ALA A 1 102 ? -5.685 -19.893 3.689 1.00 85.69 102 ALA A N 1
ATOM 787 C CA . ALA A 1 102 ? -6.700 -20.802 3.157 1.00 85.69 102 ALA A CA 1
ATOM 788 C C . ALA A 1 102 ? -6.258 -21.569 1.900 1.00 85.69 102 ALA A C 1
ATOM 790 O O . ALA A 1 102 ? -6.769 -22.657 1.641 1.00 85.69 102 ALA A O 1
ATOM 791 N N . SER A 1 103 ? -5.333 -21.019 1.109 1.00 80.19 103 SER A N 1
ATOM 792 C CA . SER A 1 103 ? -4.973 -21.606 -0.187 1.00 80.19 103 SER A CA 1
ATOM 793 C C . SER A 1 103 ? -3.725 -22.487 -0.097 1.00 80.19 103 SER A C 1
ATOM 795 O O . SER A 1 103 ? -2.773 -22.194 0.634 1.00 80.19 103 SER A O 1
ATOM 797 N N . GLN A 1 104 ? -3.709 -23.567 -0.881 1.00 86.56 104 GLN A N 1
ATOM 798 C CA . GLN A 1 104 ? -2.531 -24.417 -1.044 1.00 86.56 104 GLN A CA 1
ATOM 799 C C . GLN A 1 104 ? -1.566 -23.774 -2.043 1.00 86.56 104 GLN A C 1
ATOM 801 O O . GLN A 1 104 ? -1.624 -24.012 -3.244 1.00 86.56 104 GLN A O 1
ATOM 806 N N . TRP A 1 105 ? -0.698 -22.913 -1.528 1.00 89.75 105 TRP A N 1
ATOM 807 C CA . TRP A 1 105 ? 0.363 -22.275 -2.301 1.00 89.75 105 TRP A CA 1
ATOM 808 C C . TRP A 1 105 ? 1.596 -23.181 -2.399 1.00 89.75 105 TRP A C 1
ATOM 810 O O . TRP A 1 105 ? 1.963 -23.835 -1.418 1.00 89.75 105 TRP A O 1
ATOM 820 N N . GLU A 1 106 ? 2.300 -23.158 -3.536 1.00 92.69 106 GLU A N 1
ATOM 821 C CA . GLU A 1 106 ? 3.668 -23.691 -3.606 1.00 92.69 106 GLU A CA 1
ATOM 822 C C . GLU A 1 106 ? 4.546 -22.969 -2.570 1.00 92.69 106 GLU A C 1
ATOM 824 O O . GLU A 1 106 ? 4.434 -21.756 -2.392 1.00 92.69 106 GLU A O 1
ATOM 829 N N . SER A 1 107 ? 5.449 -23.693 -1.903 1.00 91.62 107 SER A N 1
ATOM 830 C CA . SER A 1 107 ? 6.293 -23.163 -0.823 1.00 91.62 107 SER A CA 1
ATOM 831 C C . SER A 1 107 ? 7.011 -21.852 -1.185 1.00 91.62 107 SER A C 1
ATOM 833 O O . SER A 1 107 ? 6.991 -20.905 -0.397 1.00 91.62 107 SER A O 1
ATOM 835 N N . ARG A 1 108 ? 7.578 -21.756 -2.397 1.00 92.62 108 ARG A N 1
ATOM 836 C CA . ARG A 1 108 ? 8.280 -20.549 -2.868 1.00 92.62 108 ARG A CA 1
ATOM 837 C C . ARG A 1 108 ? 7.330 -19.380 -3.119 1.00 92.62 108 ARG A C 1
ATOM 839 O O . ARG A 1 108 ? 7.574 -18.288 -2.614 1.00 92.62 108 ARG A O 1
ATOM 846 N N . ALA A 1 109 ? 6.225 -19.618 -3.826 1.00 93.06 109 ALA A N 1
ATOM 847 C CA . ALA A 1 109 ? 5.200 -18.601 -4.057 1.00 93.06 109 ALA A CA 1
ATOM 848 C C . ALA A 1 109 ? 4.617 -18.089 -2.732 1.00 93.06 109 ALA A C 1
ATOM 850 O O . ALA A 1 109 ? 4.490 -16.883 -2.532 1.00 93.06 109 ALA A O 1
ATOM 851 N N . LYS A 1 110 ? 4.351 -18.993 -1.780 1.00 93.88 110 LYS A N 1
ATOM 852 C CA . LYS A 1 110 ? 3.866 -18.639 -0.443 1.00 93.88 110 LYS A CA 1
ATOM 853 C C . LYS A 1 110 ? 4.835 -17.720 0.290 1.00 93.88 110 LYS A C 1
ATOM 855 O O . LYS A 1 110 ? 4.388 -16.760 0.911 1.00 93.88 110 LYS A O 1
ATOM 860 N N . ALA A 1 111 ? 6.137 -17.995 0.226 1.00 93.75 111 ALA A N 1
ATOM 861 C CA . ALA A 1 111 ? 7.150 -17.172 0.880 1.00 93.75 111 ALA A CA 1
ATOM 862 C C . ALA A 1 111 ? 7.167 -15.741 0.318 1.00 93.75 111 ALA A C 1
ATOM 864 O O . ALA A 1 111 ? 7.068 -14.787 1.089 1.00 93.75 111 ALA A O 1
ATOM 865 N N . VAL A 1 112 ? 7.192 -15.591 -1.012 1.00 95.81 112 VAL A N 1
ATOM 866 C CA . VAL A 1 112 ? 7.182 -14.267 -1.659 1.00 95.81 112 VAL A CA 1
ATOM 867 C C . VAL A 1 112 ? 5.867 -13.531 -1.385 1.00 95.81 112 VAL A C 1
ATOM 869 O O . VAL A 1 112 ? 5.881 -12.366 -0.999 1.00 95.81 112 VAL A O 1
ATOM 872 N N . LEU A 1 113 ? 4.716 -14.199 -1.496 1.00 95.38 113 LEU A N 1
ATOM 873 C CA . LEU A 1 113 ? 3.422 -13.575 -1.201 1.00 95.38 113 LEU A CA 1
ATOM 874 C C . LEU A 1 113 ? 3.279 -13.186 0.280 1.00 95.38 113 LEU A C 1
ATOM 876 O O . LEU A 1 113 ? 2.639 -12.183 0.592 1.00 95.38 113 LEU A O 1
ATOM 880 N N . THR A 1 114 ? 3.906 -13.934 1.193 1.00 94.75 114 THR A N 1
ATOM 881 C CA . THR A 1 114 ? 3.967 -13.568 2.615 1.00 94.75 114 THR A CA 1
ATOM 882 C C . THR A 1 114 ? 4.785 -12.292 2.817 1.00 94.75 114 THR A C 1
ATOM 884 O O . THR A 1 114 ? 4.342 -11.420 3.560 1.00 94.75 114 THR A O 1
ATOM 887 N N . GLN A 1 115 ? 5.911 -12.129 2.113 1.00 95.12 115 GLN A N 1
ATOM 888 C CA . GLN A 1 115 ? 6.691 -10.882 2.127 1.00 95.12 115 GLN A CA 1
ATOM 889 C C . GLN A 1 115 ? 5.892 -9.702 1.559 1.00 95.12 115 GLN A C 1
ATOM 891 O O . GLN A 1 115 ? 5.915 -8.615 2.132 1.00 95.12 115 GLN A O 1
ATOM 896 N N . VAL A 1 116 ? 5.137 -9.906 0.471 1.00 96.69 116 VAL A N 1
ATOM 897 C CA . VAL A 1 116 ? 4.247 -8.872 -0.092 1.00 96.69 116 VAL A CA 1
ATOM 898 C C . VAL A 1 116 ? 3.159 -8.484 0.912 1.00 96.69 116 VAL A C 1
ATOM 900 O O . VAL A 1 116 ? 2.872 -7.299 1.079 1.00 96.69 116 VAL A O 1
ATOM 903 N N . CYS A 1 117 ? 2.573 -9.458 1.610 1.00 95.69 117 CYS A N 1
ATOM 904 C CA . CYS A 1 117 ? 1.583 -9.200 2.653 1.00 95.69 117 CYS A CA 1
ATOM 905 C C . CYS A 1 117 ? 2.195 -8.441 3.836 1.00 95.69 117 CYS A C 1
ATOM 907 O O . CYS A 1 117 ? 1.624 -7.449 4.280 1.00 95.69 117 CYS A O 1
ATOM 909 N N . GLU A 1 118 ? 3.372 -8.845 4.317 1.00 94.88 118 GLU A N 1
ATOM 910 C CA . GLU A 1 118 ? 4.079 -8.132 5.385 1.00 94.88 118 GLU A CA 1
ATOM 911 C C . GLU A 1 118 ? 4.384 -6.687 4.966 1.00 94.88 118 GLU A C 1
ATOM 913 O O . GLU A 1 118 ? 4.076 -5.750 5.703 1.00 94.88 118 GLU A O 1
ATOM 918 N N . PHE A 1 119 ? 4.892 -6.486 3.745 1.00 96.25 119 PHE A N 1
ATOM 919 C CA . PHE A 1 119 ? 5.142 -5.160 3.186 1.00 96.25 119 PHE A CA 1
ATOM 920 C C . PHE A 1 119 ? 3.866 -4.319 3.112 1.00 96.25 119 PHE A C 1
ATOM 922 O O . PHE A 1 119 ? 3.880 -3.158 3.521 1.00 96.25 119 PHE A O 1
ATOM 929 N N . TYR A 1 120 ? 2.752 -4.899 2.658 1.00 96.62 120 TYR A N 1
ATOM 930 C CA . TYR A 1 120 ? 1.457 -4.224 2.630 1.00 96.62 120 TYR A CA 1
ATOM 931 C C . TYR A 1 120 ? 1.039 -3.744 4.027 1.00 96.62 120 TYR A C 1
ATOM 933 O O . TYR A 1 120 ? 0.666 -2.579 4.185 1.00 96.62 120 TYR A O 1
ATOM 941 N N . LEU A 1 121 ? 1.140 -4.601 5.048 1.00 95.12 121 LEU A N 1
ATOM 942 C CA . LEU A 1 121 ? 0.781 -4.249 6.425 1.00 95.12 121 LEU A CA 1
ATOM 943 C C . LEU A 1 121 ? 1.684 -3.146 6.983 1.00 95.12 121 LEU A C 1
ATOM 945 O O . LEU A 1 121 ? 1.189 -2.128 7.466 1.00 95.12 121 LEU A O 1
ATOM 949 N N . VAL A 1 122 ? 3.003 -3.319 6.877 1.00 95.19 122 VAL A N 1
ATOM 950 C CA . VAL A 1 122 ? 3.988 -2.348 7.372 1.00 95.19 122 VAL A CA 1
ATOM 951 C C . VAL A 1 122 ? 3.813 -0.998 6.675 1.00 95.19 122 VAL A C 1
ATOM 953 O O . VAL A 1 122 ? 3.803 0.041 7.337 1.00 95.19 122 VAL A O 1
ATOM 956 N N . ASN A 1 123 ? 3.629 -0.993 5.352 1.00 96.69 123 ASN A N 1
ATOM 957 C CA . ASN A 1 123 ? 3.447 0.240 4.597 1.00 96.69 123 ASN A CA 1
ATOM 958 C C . ASN A 1 123 ? 2.165 0.978 5.012 1.00 96.69 123 ASN A C 1
ATOM 960 O O . ASN A 1 123 ? 2.218 2.176 5.272 1.00 96.69 123 ASN A O 1
ATOM 964 N N . ASN A 1 124 ? 1.041 0.269 5.167 1.00 96.50 124 ASN A N 1
ATOM 965 C CA . ASN A 1 124 ? -0.221 0.885 5.590 1.00 96.50 124 ASN A CA 1
ATOM 966 C C . ASN A 1 124 ? -0.170 1.433 7.026 1.00 96.50 124 ASN A C 1
ATOM 968 O O . ASN A 1 124 ? -0.746 2.487 7.288 1.00 96.50 124 ASN A O 1
ATOM 972 N N . ILE A 1 125 ? 0.540 0.773 7.951 1.00 94.50 125 ILE A N 1
ATOM 973 C CA . ILE A 1 125 ? 0.746 1.315 9.306 1.00 94.50 125 ILE A CA 1
ATOM 974 C C . ILE A 1 125 ? 1.524 2.632 9.241 1.00 94.50 125 ILE A C 1
ATOM 976 O O . ILE A 1 125 ? 1.183 3.587 9.935 1.00 94.50 125 ILE A O 1
ATOM 980 N N . LEU A 1 126 ? 2.562 2.711 8.405 1.00 95.19 126 LEU A N 1
ATOM 981 C CA . LEU A 1 126 ? 3.381 3.916 8.278 1.00 95.19 126 LEU A CA 1
ATOM 982 C C . LEU A 1 126 ? 2.631 5.064 7.586 1.00 95.19 126 LEU A C 1
ATOM 984 O O . LEU A 1 126 ? 2.664 6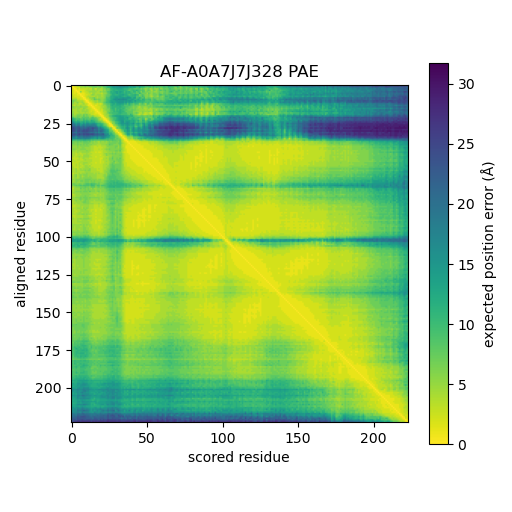.191 8.091 1.00 95.19 126 LEU A O 1
ATOM 988 N N . ASP A 1 127 ? 1.914 4.778 6.498 1.00 96.31 127 ASP A N 1
ATOM 989 C CA . ASP A 1 127 ? 1.118 5.758 5.741 1.00 96.31 127 ASP A CA 1
ATOM 990 C C . ASP A 1 127 ? -0.063 6.311 6.556 1.00 96.31 127 ASP A C 1
ATOM 992 O O . ASP A 1 127 ? -0.525 7.432 6.327 1.00 96.31 127 ASP A O 1
ATOM 996 N N . HIS A 1 128 ? -0.546 5.551 7.542 1.00 95.44 128 HIS A N 1
ATOM 997 C CA . HIS A 1 128 ? -1.620 5.956 8.454 1.00 95.44 128 HIS A CA 1
ATOM 998 C C . HIS A 1 128 ? -1.150 6.141 9.897 1.00 95.44 128 HIS A C 1
ATOM 1000 O O . HIS A 1 128 ? -1.975 6.186 10.812 1.00 95.44 128 HIS A O 1
ATOM 1006 N N . SER A 1 129 ? 0.158 6.313 10.105 1.00 93.69 129 SER A N 1
ATOM 1007 C CA . SER A 1 129 ? 0.793 6.322 11.432 1.00 93.69 129 SER A CA 1
ATOM 1008 C C . SER A 1 129 ? 0.169 7.305 12.420 1.00 93.69 129 SER A C 1
ATOM 1010 O O . SER A 1 129 ? 0.116 7.003 13.608 1.00 93.69 129 SER A O 1
ATOM 1012 N N . GLY A 1 130 ? -0.371 8.434 11.948 1.00 93.12 130 GLY A N 1
ATOM 1013 C CA . GLY A 1 130 ? -1.101 9.390 12.783 1.00 93.12 130 GLY A CA 1
ATOM 1014 C C . GLY A 1 130 ? -2.261 8.757 13.559 1.00 93.12 130 GLY A C 1
ATOM 1015 O O . GLY A 1 130 ? -2.359 8.962 14.763 1.00 93.12 130 GLY A O 1
ATOM 1016 N N . THR A 1 131 ? -3.084 7.931 12.906 1.00 92.44 131 THR A N 1
ATOM 1017 C CA . THR A 1 131 ? -4.210 7.241 13.566 1.00 92.44 131 THR A CA 1
ATOM 1018 C C . THR A 1 131 ? -3.730 6.176 14.544 1.00 92.44 131 THR A C 1
ATOM 1020 O O . THR A 1 131 ? -4.219 6.110 15.666 1.00 92.44 131 THR A O 1
ATOM 1023 N N . PHE A 1 132 ? -2.711 5.401 14.163 1.00 92.00 132 PHE A N 1
ATOM 1024 C CA . PHE A 1 132 ? -2.131 4.369 15.021 1.00 92.00 132 PHE A CA 1
ATOM 1025 C C . PHE A 1 132 ? -1.477 4.960 16.279 1.00 92.00 132 PHE A C 1
ATOM 1027 O O . PHE A 1 132 ? -1.548 4.349 17.342 1.00 92.00 132 PHE A O 1
ATOM 1034 N N . LEU A 1 133 ? -0.868 6.145 16.170 1.00 91.75 133 LEU A N 1
ATOM 1035 C CA . LEU A 1 133 ? -0.307 6.890 17.300 1.00 91.75 133 LEU A CA 1
ATOM 1036 C C . LEU A 1 133 ? -1.412 7.494 18.177 1.00 91.75 133 LEU A C 1
ATOM 1038 O O . LEU A 1 133 ? -1.373 7.332 19.388 1.00 91.75 133 LEU A O 1
ATOM 1042 N N . GLN A 1 134 ? -2.412 8.156 17.580 1.00 91.00 134 GLN A N 1
ATOM 1043 C CA . GLN A 1 134 ? -3.547 8.747 18.310 1.00 91.00 134 GLN A CA 1
ATOM 1044 C C . GLN A 1 134 ? -4.361 7.709 19.080 1.00 91.00 134 GLN A C 1
ATOM 1046 O O . GLN A 1 134 ? -4.877 7.995 20.155 1.00 91.00 134 GLN A O 1
ATOM 1051 N N . ASN A 1 135 ? -4.480 6.509 18.519 1.00 89.69 135 ASN A N 1
ATOM 1052 C CA . ASN A 1 135 ? -5.180 5.401 19.138 1.00 89.69 135 ASN A CA 1
ATOM 1053 C C . ASN A 1 135 ? -4.286 4.598 20.089 1.00 89.69 135 ASN A C 1
ATOM 1055 O O . ASN A 1 135 ? -4.705 3.507 20.449 1.00 89.69 135 ASN A O 1
ATOM 1059 N N . ASP A 1 136 ? -3.079 5.041 20.461 1.00 87.50 136 ASP A N 1
ATOM 1060 C CA . ASP A 1 136 ? -2.153 4.313 21.351 1.00 87.50 136 ASP A CA 1
ATOM 1061 C C . ASP A 1 136 ? -1.895 2.851 20.923 1.00 87.50 136 ASP A C 1
ATOM 1063 O O . ASP A 1 136 ? -1.821 1.935 21.748 1.00 87.50 136 ASP A O 1
ATOM 1067 N N . VAL A 1 137 ? -1.854 2.599 19.612 1.00 87.00 137 VAL A N 1
ATOM 1068 C CA . VAL A 1 137 ? -1.549 1.279 19.029 1.00 87.00 137 VAL A CA 1
ATOM 1069 C C . VAL A 1 137 ? -0.069 1.177 18.672 1.00 87.00 137 VAL A C 1
ATOM 1071 O O . VAL A 1 137 ? 0.522 0.107 18.773 1.00 87.00 137 VAL A O 1
ATOM 1074 N N . LEU A 1 138 ? 0.525 2.292 18.250 1.00 87.44 138 LEU A N 1
ATOM 1075 C CA . LEU A 1 138 ? 1.915 2.396 17.822 1.00 87.44 138 LEU A CA 1
ATOM 1076 C C . LEU A 1 138 ? 2.615 3.481 18.637 1.00 87.44 138 LEU A C 1
ATOM 1078 O O . LEU A 1 138 ? 2.022 4.524 18.892 1.00 87.44 138 LEU A O 1
ATOM 1082 N N . ASN A 1 139 ? 3.888 3.283 18.982 1.00 87.62 139 ASN A N 1
ATOM 1083 C CA . ASN A 1 139 ? 4.734 4.340 19.544 1.00 87.62 139 ASN A CA 1
ATOM 1084 C C . ASN A 1 139 ? 5.807 4.829 18.541 1.00 87.62 139 ASN A C 1
ATOM 1086 O O . ASN A 1 139 ? 6.085 4.159 17.540 1.00 87.62 139 ASN A O 1
ATOM 1090 N N . PRO A 1 140 ? 6.444 5.995 18.776 1.00 89.56 140 PRO A N 1
ATOM 1091 C CA . PRO A 1 140 ? 7.439 6.543 17.850 1.00 89.56 140 PRO A CA 1
ATOM 1092 C C . PRO A 1 140 ? 8.641 5.622 17.587 1.00 89.56 140 PRO A C 1
ATOM 1094 O O . PRO A 1 140 ? 9.118 5.545 16.451 1.00 89.56 140 PRO A O 1
ATOM 1097 N N . SER A 1 141 ? 9.112 4.895 18.604 1.00 88.56 141 SER A N 1
ATOM 1098 C CA . SER A 1 141 ? 10.238 3.960 18.476 1.00 88.56 141 SER A CA 1
AT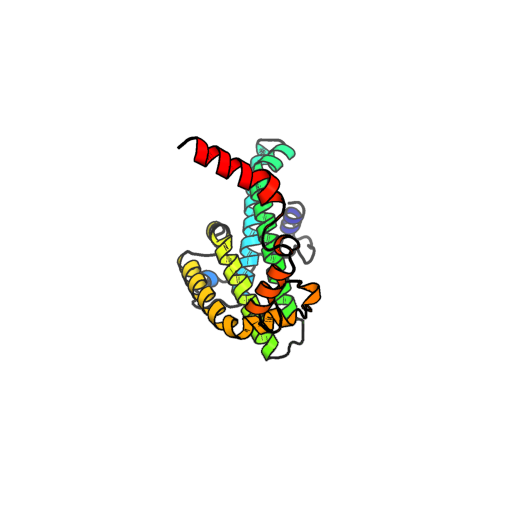OM 1099 C C . SER A 1 141 ? 9.897 2.801 17.539 1.00 88.56 141 SER A C 1
ATOM 1101 O O . SER A 1 141 ? 10.682 2.455 16.659 1.00 88.56 141 SER A O 1
ATOM 1103 N N . GLN A 1 142 ? 8.689 2.258 17.650 1.00 87.38 142 GLN A N 1
ATOM 1104 C CA . GLN A 1 142 ? 8.182 1.206 16.770 1.00 87.38 142 GLN A CA 1
ATOM 1105 C C . GLN A 1 142 ? 7.934 1.702 15.361 1.00 87.38 142 GLN A C 1
ATOM 1107 O O . GLN A 1 142 ? 8.264 1.005 14.409 1.00 87.38 142 GLN A O 1
ATOM 1112 N N . ALA A 1 143 ? 7.416 2.922 15.209 1.00 90.75 143 ALA A N 1
ATOM 1113 C CA . ALA A 1 143 ? 7.300 3.543 13.898 1.00 90.75 143 ALA A CA 1
ATOM 1114 C C . ALA A 1 143 ? 8.676 3.643 13.216 1.00 90.75 143 ALA A C 1
ATOM 1116 O O . ALA A 1 143 ? 8.781 3.445 12.009 1.00 90.75 143 ALA A O 1
ATOM 1117 N N . SER A 1 144 ? 9.745 3.913 13.975 1.00 91.56 144 SER A N 1
ATOM 1118 C CA . SER A 1 144 ? 11.118 3.883 13.459 1.00 91.56 144 SER A CA 1
ATOM 1119 C C . SER A 1 144 ? 11.549 2.474 13.032 1.00 91.56 144 SER A C 1
ATOM 1121 O O . SER A 1 144 ? 12.017 2.297 11.909 1.00 91.56 144 SER A O 1
ATOM 1123 N N . LEU A 1 145 ? 11.308 1.455 13.866 1.00 91.12 145 LEU A N 1
ATOM 1124 C CA . LEU A 1 145 ? 11.614 0.057 13.530 1.00 91.12 145 LEU A CA 1
ATOM 1125 C C . LEU A 1 145 ? 10.864 -0.419 12.276 1.00 91.12 145 LEU A C 1
ATOM 1127 O O . LEU A 1 145 ? 11.459 -1.032 11.393 1.00 91.12 145 LEU A O 1
ATOM 1131 N N . LEU A 1 146 ? 9.578 -0.081 12.152 1.00 92.50 146 LEU A N 1
ATOM 1132 C CA . LEU A 1 146 ? 8.770 -0.391 10.973 1.00 92.50 146 LEU A CA 1
ATOM 1133 C C . LEU A 1 146 ? 9.293 0.314 9.715 1.00 92.50 146 LEU A C 1
ATOM 1135 O O . LEU A 1 146 ? 9.249 -0.267 8.633 1.00 92.50 146 LEU A O 1
ATOM 1139 N N . ARG A 1 147 ? 9.828 1.540 9.828 1.00 94.44 147 ARG A N 1
ATOM 1140 C CA . ARG A 1 147 ? 10.472 2.225 8.691 1.00 94.44 147 ARG A CA 1
ATOM 1141 C C . ARG A 1 147 ? 11.706 1.471 8.210 1.00 94.44 147 ARG A C 1
ATOM 1143 O O . ARG A 1 147 ? 11.858 1.323 6.999 1.00 94.44 147 ARG A O 1
ATOM 1150 N N . THR A 1 148 ? 12.541 0.981 9.125 1.00 94.31 148 THR A N 1
ATOM 1151 C CA . THR A 1 148 ? 13.686 0.124 8.782 1.00 94.31 148 THR A CA 1
ATOM 1152 C C . THR A 1 148 ? 13.206 -1.163 8.116 1.00 94.31 148 THR A C 1
ATOM 1154 O O . THR A 1 148 ? 13.628 -1.465 7.000 1.00 94.31 148 THR A O 1
ATOM 1157 N N . ARG A 1 149 ? 12.230 -1.854 8.723 1.00 93.38 149 ARG A N 1
ATOM 1158 C CA . ARG A 1 149 ? 11.677 -3.104 8.184 1.00 93.38 149 ARG A CA 1
ATOM 1159 C C . ARG A 1 149 ? 11.069 -2.928 6.792 1.00 93.38 149 ARG A C 1
ATOM 1161 O O . ARG A 1 149 ? 11.240 -3.789 5.937 1.00 93.38 149 ARG A O 1
ATOM 1168 N N . ARG A 1 150 ? 10.413 -1.794 6.515 1.00 95.31 150 ARG A N 1
ATOM 1169 C CA . ARG A 1 150 ? 9.894 -1.468 5.176 1.00 95.31 150 ARG A CA 1
ATOM 1170 C C . ARG A 1 150 ? 11.004 -1.447 4.121 1.00 95.31 150 ARG A C 1
ATOM 1172 O O . ARG A 1 150 ? 10.789 -1.925 3.013 1.00 95.31 150 ARG A O 1
ATOM 1179 N N . ILE A 1 151 ? 12.168 -0.882 4.446 1.00 97.12 151 ILE A N 1
ATOM 1180 C CA . ILE A 1 151 ? 13.310 -0.804 3.521 1.00 97.12 151 ILE A CA 1
ATOM 1181 C C . ILE A 1 151 ? 13.911 -2.197 3.296 1.00 97.12 151 ILE A C 1
ATOM 1183 O O . ILE A 1 151 ? 14.200 -2.554 2.156 1.00 97.12 151 ILE A O 1
ATOM 1187 N N . GLU A 1 152 ? 14.041 -3.000 4.353 1.00 95.75 152 GLU A N 1
ATOM 1188 C CA . GLU A 1 152 ? 14.493 -4.395 4.256 1.00 95.75 152 GLU A CA 1
ATOM 1189 C C . GLU A 1 152 ? 13.566 -5.226 3.361 1.00 95.75 152 GLU A C 1
ATOM 1191 O O . GLU A 1 152 ? 14.030 -5.871 2.425 1.00 95.75 152 GLU A O 1
ATOM 1196 N N . LEU A 1 153 ? 12.250 -5.131 3.572 1.00 95.44 153 LEU A N 1
ATOM 1197 C CA . LEU A 1 153 ? 11.247 -5.822 2.758 1.00 95.44 153 LEU A CA 1
ATOM 1198 C C . LEU A 1 153 ? 11.312 -5.417 1.280 1.00 95.44 153 LEU A C 1
ATOM 1200 O O . LEU A 1 153 ? 11.178 -6.267 0.405 1.00 95.44 153 LEU A O 1
ATOM 1204 N N . LEU A 1 154 ? 11.562 -4.139 0.973 1.00 97.38 154 LEU A N 1
ATOM 1205 C CA . LEU A 1 154 ? 11.772 -3.700 -0.411 1.00 97.38 154 LEU A CA 1
ATOM 1206 C C . LEU A 1 154 ? 13.009 -4.357 -1.035 1.00 97.38 154 LEU A C 1
ATOM 1208 O O . LEU A 1 154 ? 12.959 -4.752 -2.200 1.00 97.38 154 LEU A O 1
ATOM 1212 N N . ALA A 1 155 ? 14.100 -4.497 -0.278 1.00 97.69 155 ALA A N 1
ATOM 1213 C CA . ALA A 1 155 ? 15.299 -5.189 -0.742 1.00 97.69 155 ALA A CA 1
ATOM 1214 C C . ALA A 1 155 ? 15.054 -6.697 -0.940 1.00 97.69 155 ALA A C 1
ATOM 1216 O O . ALA A 1 155 ? 15.512 -7.255 -1.935 1.00 97.69 155 ALA A O 1
ATOM 1217 N N . GLU A 1 156 ? 14.289 -7.336 -0.049 1.00 95.81 156 GLU A N 1
ATOM 1218 C CA . GLU A 1 156 ? 13.887 -8.748 -0.152 1.00 95.81 156 GLU A CA 1
ATOM 1219 C C . GLU A 1 156 ? 12.969 -9.011 -1.363 1.00 95.81 156 GLU A C 1
ATOM 1221 O O . GLU A 1 156 ? 13.111 -10.026 -2.046 1.00 95.81 156 GLU A O 1
ATOM 1226 N N . LEU A 1 157 ? 12.054 -8.084 -1.668 1.00 97.31 157 LEU A N 1
ATOM 1227 C CA . LEU A 1 157 ? 11.105 -8.198 -2.782 1.00 97.31 157 LEU A CA 1
ATOM 1228 C C . LEU A 1 157 ? 11.721 -7.835 -4.140 1.00 97.31 157 LEU A C 1
ATOM 1230 O O . LEU A 1 157 ? 11.277 -8.337 -5.175 1.00 97.31 157 LEU A O 1
ATOM 1234 N N . ARG A 1 158 ? 12.754 -6.985 -4.164 1.00 97.94 158 ARG A N 1
ATOM 1235 C CA . ARG A 1 158 ? 13.372 -6.457 -5.392 1.00 97.94 158 ARG A CA 1
ATOM 1236 C C . ARG A 1 158 ? 13.798 -7.524 -6.418 1.00 97.94 158 ARG A C 1
ATOM 1238 O O . ARG A 1 158 ? 13.604 -7.254 -7.610 1.00 97.94 158 ARG A O 1
ATOM 1245 N N . PRO A 1 159 ? 14.362 -8.690 -6.043 1.00 97.38 159 PRO A N 1
ATOM 1246 C CA . PRO A 1 159 ? 14.699 -9.751 -6.994 1.00 97.38 159 PRO A CA 1
ATOM 1247 C C . PRO A 1 159 ? 13.471 -10.386 -7.657 1.00 97.38 159 PRO A C 1
ATOM 1249 O O . PRO A 1 159 ? 13.555 -10.821 -8.799 1.00 97.38 159 PRO A O 1
ATOM 1252 N N . ASN A 1 160 ? 12.328 -10.401 -6.965 1.00 97.00 160 ASN A N 1
ATOM 1253 C CA . ASN A 1 160 ? 11.084 -11.017 -7.433 1.00 97.00 160 ASN A CA 1
ATOM 1254 C C . ASN A 1 160 ? 10.133 -10.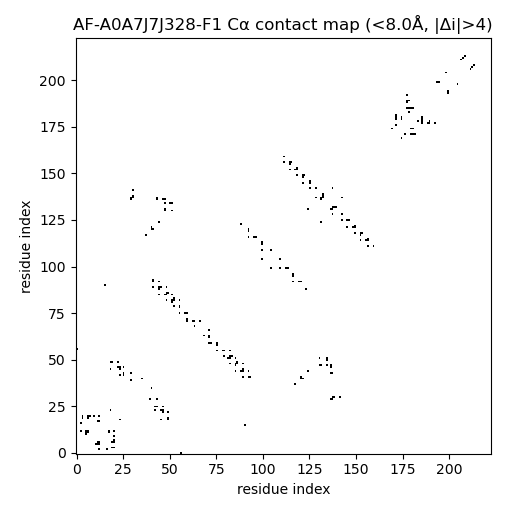017 -8.111 1.00 97.00 160 ASN A C 1
ATOM 1256 O O . ASN A 1 160 ? 9.072 -10.415 -8.578 1.00 97.00 160 ASN A O 1
ATOM 1260 N N . ALA A 1 161 ? 10.485 -8.727 -8.170 1.00 96.88 161 ALA A N 1
ATOM 1261 C CA . ALA A 1 161 ? 9.585 -7.668 -8.631 1.00 96.88 161 ALA A CA 1
ATOM 1262 C C . ALA A 1 161 ? 9.042 -7.898 -10.053 1.00 96.88 161 ALA A C 1
ATOM 1264 O O . ALA A 1 161 ? 7.853 -7.700 -10.276 1.00 96.88 161 ALA A O 1
ATOM 1265 N N . VAL A 1 162 ? 9.891 -8.348 -10.987 1.00 96.25 162 VAL A N 1
ATOM 1266 C CA . VAL A 1 162 ? 9.480 -8.659 -12.370 1.00 96.25 162 VAL A CA 1
ATOM 1267 C C . VAL A 1 162 ? 8.564 -9.885 -12.393 1.00 96.25 162 VAL A C 1
ATOM 1269 O O . VAL A 1 162 ? 7.452 -9.804 -12.893 1.00 96.25 162 VAL A O 1
ATOM 1272 N N . ALA A 1 163 ? 8.949 -10.976 -11.724 1.00 96.12 163 ALA A N 1
ATOM 1273 C CA . ALA A 1 163 ? 8.130 -12.188 -11.654 1.00 96.12 163 ALA A CA 1
ATOM 1274 C C . ALA A 1 163 ? 6.745 -11.953 -11.015 1.00 96.12 163 ALA A C 1
ATOM 1276 O O . ALA A 1 163 ? 5.764 -12.579 -11.407 1.00 96.12 163 ALA A O 1
ATOM 1277 N N . LEU A 1 164 ? 6.650 -11.044 -10.038 1.00 97.00 164 LEU A N 1
ATOM 1278 C CA . LEU A 1 164 ? 5.385 -10.670 -9.402 1.00 97.00 164 LEU A CA 1
ATOM 1279 C C . LEU A 1 164 ? 4.427 -9.958 -10.361 1.00 97.00 164 LEU A C 1
ATOM 1281 O O . LEU A 1 164 ? 3.224 -10.191 -10.276 1.00 97.00 164 LEU A O 1
ATOM 1285 N N . VAL A 1 165 ? 4.935 -9.096 -11.248 1.00 96.44 165 VAL A N 1
ATOM 1286 C CA . VAL A 1 165 ? 4.095 -8.415 -12.247 1.00 96.44 165 VAL A CA 1
ATOM 1287 C C . VAL A 1 165 ? 3.827 -9.296 -13.466 1.00 96.44 165 VAL A C 1
ATOM 1289 O O . VAL A 1 165 ? 2.731 -9.230 -14.017 1.00 96.44 165 VAL A O 1
ATOM 1292 N N . ASP A 1 166 ? 4.762 -10.180 -13.824 1.00 96.19 166 ASP A N 1
ATOM 1293 C CA . ASP A 1 166 ? 4.569 -11.189 -14.872 1.00 96.19 166 ASP A CA 1
ATOM 1294 C C . ASP A 1 166 ? 3.460 -12.182 -14.499 1.00 96.19 166 ASP A C 1
ATOM 1296 O O . ASP A 1 166 ? 2.733 -12.655 -15.367 1.00 96.19 166 ASP A O 1
ATOM 1300 N N . ALA A 1 167 ? 3.263 -12.456 -13.203 1.00 95.31 167 ALA A N 1
ATOM 1301 C CA . ALA A 1 167 ? 2.196 -13.328 -12.711 1.00 95.31 167 ALA A CA 1
ATOM 1302 C C . ALA A 1 167 ? 0.771 -12.809 -13.000 1.00 95.31 167 ALA A C 1
ATOM 1304 O O . ALA A 1 167 ? -0.185 -13.571 -12.861 1.00 95.31 167 ALA A O 1
ATOM 1305 N N . PHE A 1 168 ? 0.604 -11.539 -13.395 1.00 95.62 168 PHE A N 1
ATOM 1306 C CA . PHE A 1 168 ? -0.681 -11.035 -13.892 1.00 95.62 168 PHE A CA 1
ATOM 1307 C C . PHE A 1 168 ? -1.028 -11.549 -15.294 1.00 95.62 168 PHE A C 1
ATOM 1309 O O . PHE A 1 168 ? -2.191 -11.466 -15.684 1.00 95.62 168 PHE A O 1
ATOM 1316 N N . ASP A 1 169 ? -0.039 -12.070 -16.027 1.00 95.94 169 ASP A N 1
ATOM 1317 C CA . ASP A 1 169 ? -0.189 -12.664 -17.358 1.00 95.94 169 ASP A CA 1
ATOM 1318 C C . ASP A 1 169 ? -0.885 -11.725 -18.363 1.00 95.94 169 ASP A C 1
ATOM 1320 O O . ASP A 1 169 ? -1.755 -12.108 -19.149 1.00 95.94 169 ASP A O 1
ATOM 1324 N N . TYR A 1 170 ? -0.526 -10.437 -18.316 1.00 95.44 170 TYR A N 1
ATOM 1325 C CA . TYR A 1 170 ? -1.047 -9.447 -19.254 1.00 95.44 170 TYR A CA 1
ATOM 1326 C C . TYR A 1 170 ? -0.277 -9.490 -20.578 1.00 95.44 170 TYR A C 1
ATOM 1328 O O . TYR A 1 170 ? 0.920 -9.204 -20.594 1.00 95.44 170 TYR A O 1
ATOM 1336 N N . PRO A 1 171 ? -0.942 -9.754 -21.719 1.00 95.69 171 PRO A N 1
ATOM 1337 C CA . PRO A 1 171 ? -0.273 -9.695 -23.010 1.00 95.69 171 PRO A CA 1
ATOM 1338 C C . PRO A 1 171 ? 0.055 -8.244 -23.388 1.00 95.69 171 PRO A C 1
ATOM 1340 O O . PRO A 1 171 ? -0.749 -7.339 -23.150 1.00 95.69 171 PRO A O 1
ATOM 1343 N N . ASP A 1 172 ? 1.173 -8.029 -24.091 1.00 95.12 172 ASP A N 1
ATOM 1344 C CA . ASP A 1 172 ? 1.636 -6.700 -24.540 1.00 95.12 172 ASP A CA 1
ATOM 1345 C C . ASP A 1 172 ? 0.547 -5.889 -25.262 1.00 95.12 172 ASP A C 1
ATOM 1347 O O . ASP A 1 172 ? 0.458 -4.670 -25.113 1.00 95.12 172 ASP A O 1
ATOM 1351 N N . ARG A 1 173 ? -0.325 -6.561 -26.027 1.00 94.81 173 ARG A N 1
ATOM 1352 C CA . ARG A 1 173 ? -1.447 -5.917 -26.728 1.00 94.81 173 ARG A CA 1
ATOM 1353 C C . ARG A 1 173 ? -2.470 -5.308 -25.767 1.00 94.81 173 ARG A C 1
ATOM 1355 O O . ARG A 1 173 ? -3.047 -4.273 -26.088 1.00 94.81 173 ARG A O 1
ATOM 1362 N N . LEU A 1 174 ? -2.724 -5.963 -24.635 1.00 96.19 174 LEU A N 1
ATOM 1363 C CA . LEU A 1 174 ? -3.625 -5.459 -23.600 1.00 96.19 174 LEU A CA 1
ATOM 1364 C C . LEU A 1 174 ? -2.940 -4.364 -22.780 1.00 96.19 174 LEU A C 1
ATOM 1366 O O . LEU A 1 174 ? -3.561 -3.345 -22.495 1.00 96.19 174 LEU A O 1
ATOM 1370 N N . LEU A 1 175 ? -1.663 -4.562 -22.438 1.00 94.62 175 LEU A N 1
ATOM 1371 C CA . LEU A 1 175 ? -0.884 -3.597 -21.667 1.00 94.62 175 LEU A CA 1
ATOM 1372 C C . LEU A 1 175 ? -0.666 -2.282 -22.430 1.00 94.62 175 LEU A C 1
ATOM 1374 O O . LEU A 1 175 ? -0.631 -1.216 -21.819 1.00 94.62 175 LEU A O 1
ATOM 1378 N N . ASN A 1 176 ? -0.535 -2.364 -23.759 1.00 94.06 176 ASN A N 1
ATOM 1379 C CA . ASN A 1 176 ? -0.430 -1.235 -24.684 1.00 94.06 176 ASN A CA 1
ATOM 1380 C C . ASN A 1 176 ? 0.591 -0.172 -24.229 1.00 94.06 176 ASN A C 1
ATOM 1382 O O . ASN A 1 176 ? 0.332 1.031 -24.256 1.00 94.06 176 ASN A O 1
ATOM 1386 N N . SER A 1 177 ? 1.758 -0.629 -23.771 1.00 95.50 177 SER A N 1
ATOM 1387 C CA . SER A 1 177 ? 2.807 0.219 -23.209 1.00 95.50 177 SER A CA 1
ATOM 1388 C C . SER A 1 177 ? 4.156 -0.130 -23.818 1.00 95.50 177 SER A C 1
ATOM 1390 O O . SER A 1 177 ? 4.605 -1.268 -23.723 1.00 95.50 177 SER A O 1
ATOM 1392 N N . CYS A 1 178 ? 4.842 0.864 -24.389 1.00 95.38 178 CYS A N 1
ATOM 1393 C CA . CYS A 1 178 ? 6.220 0.692 -24.862 1.00 95.38 178 CYS A CA 1
ATOM 1394 C C . CYS A 1 178 ? 7.203 0.456 -23.702 1.00 95.38 178 CYS A C 1
ATOM 1396 O O . CYS A 1 178 ? 8.191 -0.248 -23.874 1.00 95.38 178 CYS A O 1
ATOM 1398 N N . LEU A 1 179 ? 6.928 1.027 -22.521 1.00 96.00 179 LEU A N 1
ATOM 1399 C CA . LEU A 1 179 ? 7.771 0.886 -21.327 1.00 96.00 179 LEU A CA 1
ATOM 1400 C C . LEU A 1 179 ? 7.563 -0.451 -20.608 1.00 96.00 179 LEU A C 1
ATOM 1402 O O . LEU A 1 179 ? 8.467 -0.928 -19.934 1.00 96.00 179 LEU A O 1
ATOM 1406 N N . GLY A 1 180 ? 6.359 -1.016 -20.713 1.00 95.19 180 GLY A N 1
ATOM 1407 C CA . GLY A 1 180 ? 5.958 -2.230 -20.005 1.00 95.19 180 GLY A CA 1
ATOM 1408 C C . GLY A 1 180 ? 6.093 -3.512 -20.821 1.00 95.19 180 GLY A C 1
ATOM 1409 O O . GLY A 1 180 ? 5.542 -4.523 -20.412 1.00 95.19 180 GLY A O 1
ATOM 1410 N N . ARG A 1 181 ? 6.759 -3.473 -21.979 1.00 94.69 181 ARG A N 1
ATOM 1411 C CA . ARG A 1 181 ? 6.887 -4.641 -22.858 1.00 94.69 181 ARG A CA 1
ATOM 1412 C C . ARG A 1 181 ? 7.534 -5.819 -22.144 1.00 94.69 181 ARG A C 1
ATOM 1414 O O . ARG A 1 181 ? 8.559 -5.647 -21.483 1.00 94.69 181 ARG A O 1
ATOM 1421 N N . TYR A 1 182 ? 6.999 -7.009 -22.390 1.00 95.38 182 TYR A N 1
ATOM 1422 C CA . TYR A 1 182 ? 7.517 -8.255 -21.830 1.00 95.38 182 TYR A CA 1
ATOM 1423 C C . TYR A 1 182 ? 8.991 -8.522 -22.189 1.00 95.38 182 TYR A C 1
ATOM 1425 O O . TYR A 1 182 ? 9.767 -8.987 -21.361 1.00 95.38 182 TYR A O 1
ATOM 1433 N N . ASP A 1 183 ? 9.406 -8.186 -23.416 1.00 94.81 183 ASP A N 1
ATOM 1434 C CA . ASP A 1 183 ? 10.781 -8.402 -23.895 1.00 94.81 183 ASP A CA 1
ATOM 1435 C C . ASP A 1 183 ? 11.813 -7.400 -23.345 1.00 94.81 183 ASP A C 1
ATOM 1437 O O . ASP A 1 183 ? 13.011 -7.550 -23.591 1.00 94.81 183 ASP A O 1
ATOM 1441 N N . GLY A 1 184 ? 11.369 -6.362 -22.630 1.00 94.56 184 GLY A N 1
ATOM 1442 C CA . GLY A 1 184 ? 12.233 -5.303 -22.115 1.00 94.56 184 GLY A CA 1
ATOM 1443 C C . GLY A 1 184 ? 12.883 -4.423 -23.192 1.00 94.56 184 GLY A C 1
ATOM 1444 O O . GLY A 1 184 ? 13.717 -3.578 -22.856 1.00 94.56 184 GLY A O 1
ATOM 1445 N N . ASN A 1 185 ? 12.512 -4.554 -24.474 1.00 96.25 185 ASN A N 1
ATOM 1446 C CA . ASN A 1 185 ? 13.076 -3.764 -25.572 1.00 96.25 185 ASN A CA 1
ATOM 1447 C C . ASN A 1 185 ? 12.401 -2.385 -25.683 1.00 96.25 185 ASN A C 1
ATOM 1449 O O . ASN A 1 185 ? 11.737 -2.038 -26.663 1.00 96.25 185 ASN A O 1
ATOM 1453 N N . VAL A 1 186 ? 12.550 -1.598 -24.619 1.00 97.12 186 VAL A N 1
ATOM 1454 C CA . VAL A 1 186 ? 11.810 -0.353 -24.404 1.00 97.12 186 VAL A CA 1
ATOM 1455 C C . VAL A 1 186 ? 12.200 0.746 -25.395 1.00 97.12 186 VAL A C 1
ATOM 1457 O O . VAL A 1 186 ? 11.334 1.439 -25.926 1.00 97.12 186 VAL A O 1
ATOM 1460 N N . TYR A 1 187 ? 13.497 0.934 -25.642 1.00 97.00 187 TYR A N 1
ATOM 1461 C CA . TYR A 1 187 ? 13.986 2.075 -26.423 1.00 97.00 187 TYR A CA 1
ATOM 1462 C C . TYR A 1 187 ? 13.606 1.985 -27.900 1.00 97.00 187 TYR A C 1
ATOM 1464 O O . TYR A 1 187 ? 13.145 2.974 -28.469 1.00 97.00 187 TYR A O 1
ATOM 1472 N N . GLU A 1 188 ? 13.737 0.800 -28.494 1.00 97.06 188 GLU A N 1
ATOM 1473 C CA . GLU A 1 188 ? 13.343 0.572 -29.884 1.00 97.06 188 GLU A CA 1
ATOM 1474 C C . GLU A 1 188 ? 11.830 0.748 -30.054 1.00 97.06 188 GLU A C 1
ATOM 1476 O O . GLU A 1 188 ? 11.370 1.436 -30.963 1.00 97.06 188 GLU A O 1
ATOM 1481 N N . ALA A 1 189 ? 11.042 0.210 -29.118 1.00 96.25 189 ALA A N 1
ATOM 1482 C CA . ALA A 1 189 ? 9.593 0.362 -29.140 1.00 96.25 189 ALA A CA 1
ATOM 1483 C C . ALA A 1 189 ? 9.155 1.829 -29.026 1.00 96.25 189 ALA A C 1
ATOM 1485 O O . ALA A 1 189 ? 8.256 2.257 -29.746 1.00 96.25 189 ALA A O 1
ATOM 1486 N N . LEU A 1 190 ? 9.800 2.617 -28.157 1.00 97.12 190 LEU A N 1
ATOM 1487 C CA . LEU A 1 190 ? 9.545 4.056 -28.053 1.00 97.12 190 LEU A CA 1
ATOM 1488 C C . LEU A 1 190 ? 9.890 4.796 -29.347 1.00 97.12 190 LEU A C 1
ATOM 1490 O O . LEU A 1 190 ? 9.143 5.688 -29.755 1.00 97.12 190 LEU A O 1
ATOM 1494 N N . TYR A 1 191 ? 11.007 4.440 -29.983 1.00 96.19 191 TYR A N 1
ATOM 1495 C CA . TYR A 1 191 ? 11.429 5.042 -31.242 1.00 96.19 191 TYR A CA 1
ATOM 1496 C C . TYR A 1 191 ? 10.420 4.764 -32.362 1.00 96.19 191 TYR A C 1
ATOM 1498 O O . TYR A 1 191 ? 9.933 5.701 -33.000 1.00 96.19 191 TYR A O 1
ATOM 1506 N N . GLU A 1 192 ? 10.035 3.501 -32.548 1.00 95.31 192 GLU A N 1
ATOM 1507 C CA . GLU A 1 192 ? 9.053 3.110 -33.561 1.00 95.31 192 GLU A CA 1
ATOM 1508 C C . GLU A 1 192 ? 7.664 3.697 -33.270 1.00 95.31 192 GLU A C 1
ATOM 1510 O O . GLU A 1 192 ? 6.998 4.213 -34.173 1.00 95.31 192 GLU A O 1
ATOM 1515 N N . TYR A 1 193 ? 7.251 3.741 -31.999 1.00 94.44 193 TYR A N 1
ATOM 1516 C CA . TYR A 1 193 ? 6.016 4.413 -31.595 1.00 94.44 193 TYR A CA 1
ATOM 1517 C C . TYR A 1 193 ? 6.038 5.901 -31.959 1.00 94.44 193 TYR A C 1
ATOM 1519 O O . TYR A 1 193 ? 5.103 6.395 -32.594 1.00 94.44 193 TYR A O 1
ATOM 1527 N N . ALA A 1 194 ? 7.116 6.620 -31.633 1.00 95.12 194 ALA A N 1
ATOM 1528 C CA . ALA A 1 194 ? 7.254 8.028 -31.988 1.00 95.12 194 ALA A CA 1
ATOM 1529 C C . ALA A 1 194 ? 7.210 8.227 -33.511 1.00 95.12 194 ALA A C 1
ATOM 1531 O O . ALA A 1 194 ? 6.495 9.104 -34.001 1.00 95.12 194 ALA A O 1
ATOM 1532 N N . LYS A 1 195 ? 7.912 7.388 -34.275 1.00 94.44 195 LYS A N 1
ATOM 1533 C CA . LYS A 1 195 ? 7.946 7.431 -35.744 1.00 94.44 195 LYS A CA 1
ATOM 1534 C C . LYS A 1 195 ? 6.577 7.183 -36.382 1.00 94.44 195 LYS A C 1
ATOM 1536 O O . LYS A 1 195 ? 6.269 7.798 -37.398 1.00 94.44 195 LYS A O 1
ATOM 1541 N N . SER A 1 196 ? 5.740 6.348 -35.764 1.00 93.50 196 SER A N 1
ATOM 1542 C CA . SER A 1 196 ? 4.383 6.046 -36.244 1.00 93.50 196 SER A CA 1
ATOM 1543 C C . SER A 1 196 ? 3.397 7.221 -36.142 1.00 93.50 196 SER A C 1
ATOM 1545 O O . SER A 1 196 ? 2.321 7.183 -36.742 1.00 93.50 196 SER A O 1
ATOM 1547 N N . SER A 1 197 ? 3.752 8.285 -35.411 1.00 93.81 197 SER A N 1
ATOM 1548 C CA . SER A 1 197 ? 2.916 9.477 -35.263 1.00 93.81 197 SER A CA 1
ATOM 1549 C C . SER A 1 197 ? 2.633 10.152 -36.605 1.00 93.81 197 SER A C 1
ATOM 1551 O O . SER A 1 197 ? 3.538 10.402 -37.404 1.00 93.81 197 SER A O 1
ATOM 1553 N N . SER A 1 198 ? 1.380 10.561 -36.821 1.00 92.62 198 SER A N 1
ATOM 1554 C CA . SER A 1 198 ? 0.976 11.301 -38.023 1.00 92.62 198 SER A CA 1
ATOM 1555 C C . SER A 1 198 ? 1.740 12.618 -38.204 1.00 92.62 198 SER A C 1
ATOM 1557 O O . SER A 1 198 ? 1.930 13.076 -39.329 1.00 92.62 198 SER A O 1
ATOM 1559 N N . LEU A 1 199 ? 2.227 13.212 -37.110 1.00 91.25 199 LEU A N 1
ATOM 1560 C CA . LEU A 1 199 ? 3.036 14.432 -37.139 1.00 91.25 199 LEU A CA 1
ATOM 1561 C C . LEU A 1 199 ? 4.411 14.221 -37.787 1.00 91.25 199 LEU A C 1
ATOM 1563 O O . LEU A 1 199 ? 4.966 15.168 -38.337 1.00 91.25 199 LEU A O 1
ATOM 1567 N N . ASN A 1 200 ? 4.924 12.990 -37.765 1.00 92.50 200 ASN A N 1
ATOM 1568 C CA . ASN A 1 200 ? 6.244 12.632 -38.283 1.00 92.50 200 ASN A CA 1
ATOM 1569 C C . ASN A 1 200 ? 6.204 12.120 -39.733 1.00 92.50 200 ASN A C 1
ATOM 1571 O O . ASN A 1 200 ? 7.235 11.737 -40.279 1.00 92.50 200 ASN A O 1
ATOM 1575 N N . GLN A 1 201 ? 5.036 12.157 -40.388 1.00 92.06 201 GLN A N 1
ATOM 1576 C CA . GLN A 1 201 ? 4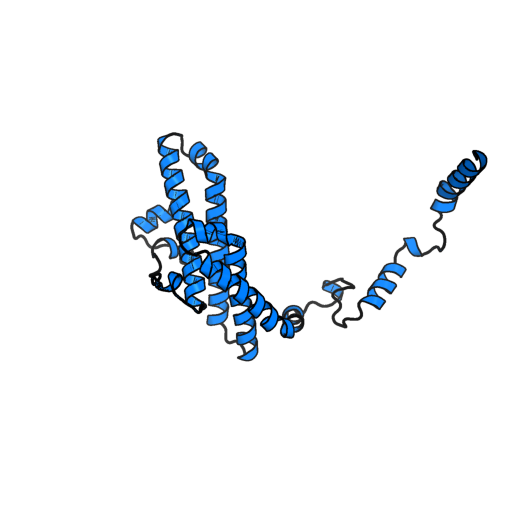.893 11.784 -41.803 1.00 92.06 201 GLN A CA 1
ATOM 1577 C C . GLN A 1 201 ? 5.626 12.744 -42.750 1.00 92.06 201 GLN A C 1
ATOM 1579 O O . GLN A 1 201 ? 6.008 12.356 -43.851 1.00 92.06 201 GLN A O 1
ATOM 1584 N N . HIS A 1 202 ? 5.814 13.999 -42.334 1.00 90.62 202 HIS A N 1
ATOM 1585 C CA . HIS A 1 202 ? 6.468 15.036 -43.126 1.00 90.62 202 HIS A CA 1
ATOM 1586 C C . HIS A 1 202 ? 7.677 15.576 -42.364 1.00 90.62 202 HIS A C 1
ATOM 1588 O O . HIS A 1 202 ? 7.551 15.958 -41.204 1.00 90.62 202 HIS A O 1
ATOM 1594 N N . GLN A 1 203 ? 8.830 15.694 -43.032 1.00 90.56 203 GLN A N 1
ATOM 1595 C CA . GLN A 1 203 ? 10.032 16.289 -42.428 1.00 90.56 203 GLN A CA 1
ATOM 1596 C C . GLN A 1 203 ? 9.802 17.752 -42.002 1.00 90.56 203 GLN A C 1
ATOM 1598 O O . GLN A 1 203 ? 10.359 18.214 -41.009 1.00 90.56 203 GLN A O 1
ATOM 1603 N N . VAL A 1 204 ? 8.956 18.477 -42.741 1.00 92.44 204 VAL A N 1
ATOM 1604 C CA . VAL A 1 204 ? 8.469 19.814 -42.387 1.00 92.44 204 VAL A CA 1
ATOM 1605 C C . VAL A 1 204 ? 6.946 19.796 -42.457 1.00 92.44 204 VAL A C 1
ATOM 1607 O O . VAL A 1 204 ? 6.369 19.575 -43.520 1.00 92.44 204 VAL A O 1
ATOM 1610 N N . HIS A 1 205 ? 6.280 20.029 -41.326 1.00 92.19 205 HIS A N 1
ATOM 1611 C CA . HIS A 1 205 ? 4.819 20.035 -41.269 1.00 92.19 205 HIS A CA 1
ATOM 1612 C C . HIS A 1 205 ? 4.235 21.199 -42.102 1.00 92.19 205 HIS A C 1
ATOM 1614 O O . HIS A 1 205 ? 4.747 22.318 -41.997 1.00 92.19 205 HIS A O 1
ATOM 1620 N N . PRO A 1 206 ? 3.127 21.022 -42.856 1.00 92.50 206 PRO A N 1
ATOM 1621 C CA . PRO A 1 206 ? 2.538 22.085 -43.687 1.00 92.50 206 PRO A CA 1
ATOM 1622 C C . PRO A 1 206 ? 2.239 23.398 -42.941 1.00 92.50 206 PRO A C 1
ATOM 1624 O O . PRO A 1 206 ? 2.380 24.491 -43.492 1.00 92.50 206 PRO A O 1
ATOM 1627 N N . SER A 1 207 ? 1.898 23.306 -41.651 1.00 92.62 207 SER A N 1
ATOM 1628 C CA . SER A 1 207 ? 1.709 24.465 -40.760 1.00 92.62 207 SER A CA 1
ATOM 1629 C C . SER A 1 207 ? 2.927 25.393 -40.683 1.00 92.62 207 SER A C 1
ATOM 1631 O O . SER A 1 207 ? 2.756 26.587 -40.439 1.00 92.62 207 SER A O 1
ATOM 1633 N N . PHE A 1 208 ? 4.144 24.889 -40.914 1.00 93.69 208 PHE A N 1
ATOM 1634 C CA . PHE A 1 208 ? 5.345 25.720 -40.970 1.00 93.69 208 PHE A CA 1
ATOM 1635 C C . PHE A 1 208 ? 5.242 26.758 -42.089 1.00 93.69 208 PHE A C 1
ATOM 1637 O O . PHE A 1 208 ? 5.423 27.946 -41.840 1.00 93.69 208 PHE A O 1
ATOM 1644 N N . HIS A 1 209 ? 4.890 26.331 -43.304 1.00 94.25 209 HIS A N 1
ATOM 1645 C CA . HIS A 1 209 ? 4.765 27.230 -44.451 1.00 94.25 209 HIS A CA 1
ATOM 1646 C C . HIS A 1 209 ? 3.606 28.213 -44.294 1.00 94.25 209 HIS A C 1
ATOM 1648 O O . HIS A 1 209 ? 3.714 29.352 -44.737 1.00 94.25 209 HIS A O 1
ATOM 1654 N N . LYS A 1 210 ? 2.520 27.783 -43.645 1.00 95.00 210 LYS A N 1
ATOM 1655 C CA . LYS A 1 210 ? 1.326 28.609 -43.458 1.00 95.00 210 LYS A CA 1
ATOM 1656 C C . LYS A 1 210 ? 1.482 29.668 -42.362 1.00 95.00 210 LYS A C 1
ATOM 1658 O O . LYS A 1 210 ? 0.985 30.774 -42.533 1.00 95.00 210 LYS A O 1
ATOM 1663 N N . TYR A 1 211 ? 2.136 29.337 -41.247 1.00 95.88 211 TYR A N 1
ATOM 1664 C CA . TYR A 1 211 ? 2.136 30.194 -40.053 1.00 95.88 211 TYR A CA 1
ATOM 1665 C C . TYR A 1 211 ? 3.538 30.611 -39.601 1.00 95.88 211 TYR A C 1
ATOM 1667 O O . TYR A 1 211 ? 3.781 31.787 -39.349 1.00 95.88 211 TYR A O 1
ATOM 1675 N N . VAL A 1 212 ? 4.482 29.670 -39.521 1.00 94.94 212 VAL A N 1
ATOM 1676 C CA . VAL A 1 212 ? 5.804 29.925 -38.918 1.00 94.94 212 VAL A CA 1
ATOM 1677 C C . VAL A 1 212 ? 6.725 30.691 -39.868 1.00 94.94 212 VAL A C 1
ATOM 1679 O O . VAL A 1 212 ? 7.413 31.621 -39.448 1.00 94.94 212 VAL A O 1
ATOM 1682 N N . LYS A 1 213 ? 6.742 30.324 -41.154 1.00 94.31 213 LYS A N 1
ATOM 1683 C CA . LYS A 1 213 ? 7.594 30.955 -42.165 1.00 94.31 213 LYS A CA 1
ATOM 1684 C C . LYS A 1 213 ? 7.230 32.435 -42.384 1.00 94.31 213 LYS A C 1
ATOM 1686 O O . LYS A 1 213 ? 8.142 33.247 -42.229 1.00 94.31 213 LYS A O 1
ATOM 1691 N N . PRO A 1 214 ? 5.955 32.815 -42.626 1.00 95.50 214 PRO A N 1
ATOM 1692 C CA . PRO A 1 214 ? 5.587 34.223 -42.782 1.00 95.50 214 PRO A CA 1
ATOM 1693 C C . PRO A 1 214 ? 5.908 35.045 -41.531 1.00 95.50 214 PRO A C 1
ATOM 1695 O O . PRO A 1 214 ? 6.519 36.102 -41.635 1.00 95.50 214 PRO A O 1
ATOM 1698 N N . MET A 1 215 ? 5.602 34.521 -40.336 1.00 94.12 215 MET A N 1
ATOM 1699 C CA . MET A 1 215 ? 5.918 35.189 -39.067 1.00 94.12 215 MET A CA 1
ATOM 1700 C C . MET A 1 215 ? 7.419 35.475 -38.926 1.00 94.12 215 MET A C 1
ATOM 1702 O O . MET A 1 215 ? 7.817 36.576 -38.545 1.00 94.12 215 MET A O 1
ATOM 1706 N N . ARG A 1 216 ? 8.269 34.493 -39.251 1.00 93.31 216 ARG A N 1
ATOM 1707 C CA . ARG A 1 216 ? 9.728 34.633 -39.160 1.00 93.31 216 ARG A CA 1
ATOM 1708 C C . ARG A 1 216 ? 10.280 35.636 -40.175 1.00 93.31 216 ARG A C 1
ATOM 1710 O O . ARG A 1 216 ? 11.246 36.329 -39.868 1.00 93.31 216 ARG A O 1
ATOM 1717 N N . GLU A 1 217 ? 9.697 35.705 -41.368 1.00 93.94 217 GLU A N 1
ATOM 1718 C CA . GLU A 1 217 ? 10.070 36.675 -42.404 1.00 93.94 217 GLU A CA 1
ATOM 1719 C C . GLU A 1 217 ? 9.650 38.100 -42.016 1.00 93.94 217 GLU A C 1
ATOM 1721 O O . GLU A 1 217 ? 10.468 39.014 -42.112 1.00 93.94 217 GLU A O 1
ATOM 1726 N N . THR A 1 218 ? 8.443 38.287 -41.467 1.00 92.00 218 THR A N 1
ATOM 1727 C CA . THR A 1 218 ? 7.993 39.587 -40.942 1.00 92.00 218 THR A CA 1
ATOM 1728 C C . THR A 1 218 ? 8.894 40.084 -39.811 1.00 92.00 218 THR A C 1
ATOM 1730 O O . THR A 1 218 ? 9.344 41.226 -39.853 1.00 92.00 218 THR A O 1
ATOM 1733 N N . LEU A 1 219 ? 9.233 39.227 -38.843 1.00 88.50 219 LEU A N 1
ATOM 1734 C CA . LEU A 1 219 ? 10.125 39.592 -37.734 1.00 88.50 219 LEU A CA 1
ATOM 1735 C C . LEU A 1 219 ? 11.527 39.999 -38.208 1.00 88.50 219 LEU A C 1
ATOM 1737 O O . LEU A 1 219 ? 12.110 40.928 -37.663 1.00 88.50 219 LEU A O 1
ATOM 1741 N N . LYS A 1 220 ? 12.066 39.336 -39.239 1.00 84.31 220 LYS A N 1
ATOM 1742 C CA . LYS A 1 220 ? 13.364 39.708 -39.822 1.00 84.31 220 LYS A CA 1
ATOM 1743 C C . LYS A 1 220 ? 13.339 41.056 -40.535 1.00 84.31 220 LYS A C 1
ATOM 1745 O O . LYS A 1 220 ? 14.364 41.711 -40.570 1.00 84.31 220 LYS A O 1
ATOM 1750 N N . SER A 1 221 ? 12.206 41.447 -41.118 1.00 79.12 221 SER A N 1
ATOM 1751 C CA . SER A 1 221 ? 12.070 42.737 -41.809 1.00 79.12 221 SER A CA 1
ATOM 1752 C C . SER A 1 221 ? 11.947 43.941 -40.864 1.00 79.12 221 SER A C 1
ATOM 1754 O O . SER A 1 221 ? 12.001 45.078 -41.320 1.00 79.12 221 SER A O 1
ATOM 1756 N N . GLN A 1 222 ? 11.752 43.693 -39.564 1.00 76.25 222 GLN A N 1
ATOM 1757 C CA . GLN A 1 222 ? 11.594 44.712 -38.520 1.00 76.25 222 GLN A CA 1
ATOM 1758 C C . GLN A 1 222 ? 12.876 44.960 -37.701 1.00 76.25 222 GLN A C 1
ATOM 1760 O O . GLN A 1 222 ? 12.855 45.796 -36.798 1.00 76.25 222 GLN A O 1
ATOM 1765 N N . LEU A 1 223 ? 13.960 44.233 -37.996 1.00 58.16 223 LEU A N 1
ATOM 1766 C CA . LEU A 1 223 ? 15.302 44.392 -37.423 1.00 58.16 223 LEU A CA 1
ATOM 1767 C C . LEU A 1 223 ? 16.237 45.003 -38.469 1.00 58.16 223 LEU A C 1
ATOM 1769 O O . LEU A 1 223 ? 17.088 45.821 -38.064 1.00 58.16 223 LEU A O 1
#

Nearest PDB structures (foldseek):
  5k3h-assembly1_A  TM=9.227E-01  e=1.744E-10  Caenorhabditis elegans
  5k3h-assembly2_C  TM=9.300E-01  e=2.965E-10  Caenorhabditis elegans
  5k3g-assembly1_A  TM=9.219E-01  e=4.362E-10  Caenorhabditis elegans
  5k3h-assembly2_D  TM=9.290E-01  e=1.091E-09  Caenorhabditis elegans
  1w07-assembly1_A  TM=8.930E-01  e=5.108E-09  Arabidopsis thaliana